Protein AF-A0AA37HIU0-F1 (afdb_monomer)

Radius of gyration: 26.58 Å; Cα contacts (8 Å, |Δi|>4): 565; chains: 1; bounding box: 65×46×71 Å

Mean predicted aligned error: 12.32 Å

Nearest PDB structures (foldseek):
  6pok-assembly1_A  TM=5.424E-01  e=4.683E-01  Homo sapiens
  8oq3-assembly1_D  TM=5.164E-01  e=1.006E+00  Homo sapiens
  5uea-assembly2_D  TM=4.177E-01  e=2.581E+00  Saccharomyces cerevisiae S288C
  8x2l-assembly1_B  TM=2.808E-01  e=1.923E+00  Homo sapiens
  8gz3-assembly1_B  TM=2.986E-01  e=4.133E+00  Homo sapiens

pLDDT: mean 89.09, std 13.35, range [25.64, 98.69]

Sequence (286 aa):
MEALSIGDMVVTASGEQRPIKWIGTRAYAGRFLRNNPDLLPIRLQAGCLADGIPARDLHVSPRHAMFLDGCLIPAAHLVNGTTITKVEHLDSLTYWHIELDSHDVLVAEGAPSESFVDDNSRGIFHNAHTFSELYRQEQRKDAVYCAPRVEDGFTLEAVRRRLNQRAGLPLPPAHAFGQLRGYLDHCSIDEQGRLTVRGWAQDLAHPDGPVCLDIVVDGVVAALTFAETYRPDLERAGIGDGCHAFSLILPEPFALGISHQVEVRRSADRAPLTTSRPIGASGLAA

Secondary structure (DSSP, 8-state):
-TT--TT-EEEBTTS-EEE--EEEEEEEEHHHHHH-GGGSPEEE-TTSSBTTBSSS-EEE-TTPEEEETTEEEEGGGG--SSSEEE----SEEEEEEEE-SS--EEEETTEEEEPB--SS-GGGSTTHHHHHHHSTTPPP-----SS-B-SSHHHHHHHHHHHHHHTTPPPPPS----PEEEEEEEEEE-TT-PEEEEEEEEETTSTTS-EEEEEEETTEEEEEEEE-B--HHHHHTT-TTS--EEEEE-SSPPPTT----EEEEETTT--B-S---------S--

Structure (mmCIF, N/CA/C/O backbone):
data_AF-A0AA37HIU0-F1
#
_entry.id   AF-A0AA37HIU0-F1
#
loop_
_atom_site.group_PDB
_atom_site.id
_atom_site.type_symbol
_atom_site.label_atom_id
_atom_site.label_alt_id
_atom_site.label_comp_id
_atom_site.label_asym_id
_atom_site.label_entity_id
_atom_site.label_seq_id
_atom_site.pdbx_PDB_ins_code
_atom_site.Cartn_x
_atom_site.Cartn_y
_atom_site.Cartn_z
_atom_site.occupancy
_atom_site.B_iso_or_equiv
_atom_site.auth_seq_id
_atom_site.auth_comp_id
_atom_site.auth_asym_id
_atom_site.auth_atom_id
_atom_site.pdbx_PDB_model_num
ATOM 1 N N . MET A 1 1 ? 9.442 -4.459 -22.769 1.00 59.50 1 MET A N 1
ATOM 2 C CA . MET A 1 1 ? 9.698 -3.009 -22.634 1.00 59.50 1 MET A CA 1
ATOM 3 C C . MET A 1 1 ? 10.781 -2.501 -23.574 1.00 59.50 1 MET A C 1
ATOM 5 O O . MET A 1 1 ? 10.576 -1.423 -24.097 1.00 59.50 1 MET A O 1
ATOM 9 N N . GLU A 1 2 ? 11.866 -3.239 -23.851 1.00 61.72 2 GLU A N 1
ATOM 10 C CA . GLU A 1 2 ? 12.976 -2.765 -24.716 1.00 61.72 2 GLU A CA 1
ATOM 11 C C . GLU A 1 2 ? 12.584 -2.308 -26.139 1.00 61.72 2 GLU A C 1
ATOM 13 O O . GLU A 1 2 ? 13.386 -1.666 -26.804 1.00 61.72 2 GLU A O 1
ATOM 18 N N . ALA A 1 3 ? 11.360 -2.599 -26.596 1.00 79.44 3 ALA A N 1
ATOM 19 C CA . ALA A 1 3 ? 10.842 -2.188 -27.902 1.00 79.44 3 ALA A CA 1
ATOM 20 C C . ALA A 1 3 ? 9.920 -0.948 -27.878 1.00 79.44 3 ALA A C 1
ATOM 22 O O . ALA A 1 3 ? 9.507 -0.513 -28.947 1.00 79.44 3 ALA A O 1
ATOM 23 N N . LEU A 1 4 ? 9.564 -0.408 -26.703 1.00 88.19 4 LEU A N 1
ATOM 24 C CA . LEU A 1 4 ? 8.648 0.737 -26.600 1.00 88.19 4 LEU A CA 1
ATOM 25 C C . LEU A 1 4 ? 9.382 2.067 -26.800 1.00 88.19 4 LEU A C 1
ATOM 27 O O . LEU A 1 4 ? 10.482 2.264 -26.282 1.00 88.19 4 LEU A O 1
ATOM 31 N N . SER A 1 5 ? 8.731 2.988 -27.502 1.00 93.38 5 SER A N 1
ATOM 32 C CA . SER A 1 5 ? 9.213 4.328 -27.833 1.00 93.38 5 SER A CA 1
ATOM 33 C C . SER A 1 5 ? 8.238 5.415 -27.374 1.00 93.38 5 SER A C 1
ATOM 35 O O . SER A 1 5 ? 7.055 5.172 -27.142 1.00 93.38 5 SER A O 1
ATOM 37 N N . ILE A 1 6 ? 8.734 6.650 -27.250 1.00 95.56 6 ILE A N 1
ATOM 38 C CA . ILE A 1 6 ? 7.878 7.825 -27.030 1.00 95.56 6 ILE A CA 1
ATOM 39 C C . ILE A 1 6 ? 6.854 7.913 -28.170 1.00 95.56 6 ILE A C 1
ATOM 41 O O . ILE A 1 6 ? 7.219 7.794 -29.338 1.00 95.56 6 ILE A O 1
ATOM 45 N N . GLY A 1 7 ? 5.587 8.136 -27.820 1.00 95.69 7 GLY A N 1
ATOM 46 C CA . GLY A 1 7 ? 4.459 8.171 -28.749 1.00 95.69 7 GLY A CA 1
ATOM 47 C C . GLY A 1 7 ? 3.749 6.830 -28.952 1.00 95.69 7 GLY A C 1
ATOM 48 O O . GLY A 1 7 ? 2.616 6.842 -29.429 1.00 95.69 7 GLY A O 1
ATOM 49 N N . ASP A 1 8 ? 4.344 5.699 -28.553 1.00 96.50 8 ASP A N 1
ATOM 50 C CA . ASP A 1 8 ? 3.655 4.406 -28.612 1.00 96.50 8 ASP A CA 1
ATOM 51 C C . ASP A 1 8 ? 2.431 4.405 -27.690 1.00 96.50 8 ASP A C 1
ATOM 53 O O . ASP A 1 8 ? 2.455 4.980 -26.601 1.00 96.50 8 ASP A O 1
ATOM 57 N N . MET A 1 9 ? 1.358 3.737 -28.114 1.00 95.12 9 MET A N 1
ATOM 58 C CA . MET A 1 9 ? 0.126 3.643 -27.332 1.00 95.12 9 MET A CA 1
ATOM 59 C C . MET A 1 9 ? 0.226 2.514 -26.306 1.00 95.12 9 MET A C 1
ATOM 61 O O . MET A 1 9 ? 0.466 1.359 -26.661 1.00 95.12 9 MET A O 1
ATOM 65 N N . VAL A 1 10 ? -0.009 2.836 -25.036 1.00 93.62 10 VAL A N 1
ATOM 66 C CA . VAL A 1 10 ? -0.112 1.867 -23.939 1.00 93.62 10 VAL A CA 1
ATOM 67 C C . VAL A 1 10 ? -1.525 1.842 -23.377 1.00 93.62 10 VAL A C 1
ATOM 69 O O . VAL A 1 10 ? -2.229 2.851 -23.386 1.00 93.62 10 VAL A O 1
ATOM 72 N N . VAL A 1 11 ? -1.942 0.671 -22.901 1.00 92.25 11 VAL A N 1
ATOM 73 C CA . VAL A 1 11 ? -3.263 0.465 -22.301 1.00 92.25 11 VAL A CA 1
ATOM 74 C C . VAL A 1 11 ? -3.177 0.713 -20.798 1.00 92.25 11 VAL A C 1
ATOM 76 O O . VAL A 1 11 ? -2.328 0.130 -20.114 1.00 92.25 11 VAL A O 1
ATOM 79 N N . THR A 1 12 ? -4.056 1.568 -20.288 1.00 93.38 12 THR A N 1
ATOM 80 C CA . THR A 1 12 ? -4.224 1.808 -18.853 1.00 93.38 12 THR A CA 1
ATOM 81 C C . THR A 1 12 ? -5.164 0.776 -18.232 1.00 93.38 12 THR A C 1
ATOM 83 O O . THR A 1 12 ? -5.914 0.085 -18.925 1.00 93.38 12 THR A O 1
ATOM 86 N N . ALA A 1 13 ? -5.179 0.674 -16.904 1.00 90.25 13 ALA A N 1
ATOM 87 C CA . ALA A 1 13 ? -6.090 -0.220 -16.193 1.00 90.25 13 ALA A CA 1
ATOM 88 C C . ALA A 1 13 ? -7.576 0.151 -16.373 1.00 90.25 13 ALA A C 1
ATOM 90 O O . ALA A 1 13 ? -8.433 -0.715 -16.207 1.00 90.25 13 ALA A O 1
ATOM 91 N N . SER A 1 14 ? -7.893 1.399 -16.744 1.00 90.06 14 SER A N 1
ATOM 92 C CA . SER A 1 14 ? -9.255 1.813 -17.120 1.00 90.06 14 SER A CA 1
ATOM 93 C C . SER A 1 14 ? -9.662 1.359 -18.530 1.00 90.06 14 SER A C 1
ATOM 95 O O . SER A 1 14 ? -10.829 1.484 -18.897 1.00 90.06 14 SER A O 1
ATOM 97 N N . GLY A 1 15 ? -8.728 0.805 -19.313 1.00 89.62 15 GLY A N 1
ATOM 98 C CA . GLY A 1 15 ? -8.940 0.382 -20.698 1.00 89.62 15 GLY A CA 1
ATOM 99 C C . GLY A 1 15 ? -8.691 1.482 -21.733 1.00 89.62 15 GLY A C 1
ATOM 100 O O . GLY A 1 15 ? -8.874 1.243 -22.928 1.00 89.62 15 GLY A O 1
ATOM 101 N N . GLU A 1 16 ? -8.259 2.670 -21.308 1.00 93.25 16 GLU A N 1
ATOM 102 C CA . GLU A 1 16 ? -7.888 3.749 -22.219 1.00 93.25 16 GLU A CA 1
ATOM 103 C C . GLU A 1 16 ? -6.538 3.471 -22.887 1.00 93.25 16 GLU A C 1
ATOM 105 O O . GLU A 1 16 ? -5.640 2.862 -22.304 1.00 93.25 16 GLU A O 1
ATOM 110 N N . GLN A 1 17 ? -6.380 3.941 -24.124 1.00 94.31 17 GLN A N 1
ATOM 111 C CA . GLN A 1 17 ? -5.095 3.929 -24.818 1.00 94.31 17 GLN A CA 1
ATOM 112 C C . GLN A 1 17 ? -4.486 5.322 -24.753 1.00 94.31 17 GLN A C 1
ATOM 114 O O . GLN A 1 17 ? -5.082 6.281 -25.244 1.00 94.31 17 GLN A O 1
ATOM 119 N N . ARG A 1 18 ? -3.286 5.431 -24.185 1.00 95.88 18 ARG A N 1
ATOM 120 C CA . ARG A 1 18 ? -2.588 6.708 -24.005 1.00 95.88 18 ARG A CA 1
ATOM 121 C C . ARG A 1 18 ? -1.178 6.640 -24.591 1.00 95.88 18 ARG A C 1
ATOM 123 O O . ARG A 1 18 ? -0.526 5.605 -24.445 1.00 95.88 18 ARG A O 1
ATOM 130 N N . PRO A 1 19 ? -0.699 7.700 -25.263 1.00 97.19 19 PRO A N 1
ATOM 131 C CA . PRO A 1 19 ? 0.650 7.716 -25.805 1.00 97.19 19 PRO A CA 1
ATOM 132 C C . PRO A 1 19 ? 1.679 7.852 -24.681 1.00 97.19 19 PRO A C 1
ATOM 134 O O . PRO A 1 19 ? 1.494 8.618 -23.733 1.00 97.19 19 PRO A O 1
ATOM 137 N N . ILE A 1 20 ? 2.803 7.156 -24.814 1.00 97.25 20 ILE A N 1
ATOM 138 C CA . ILE A 1 20 ? 3.951 7.339 -23.928 1.00 97.25 20 ILE A CA 1
ATOM 139 C C . ILE A 1 20 ? 4.507 8.752 -24.122 1.00 97.25 20 ILE A C 1
ATOM 141 O O . ILE A 1 20 ? 4.979 9.094 -25.207 1.00 97.25 20 ILE A O 1
ATOM 145 N N . LYS A 1 21 ? 4.511 9.562 -23.060 1.00 96.25 21 LYS A N 1
ATOM 146 C CA . LYS A 1 21 ? 5.103 10.907 -23.061 1.00 96.25 21 LYS A CA 1
ATOM 147 C C . LYS A 1 21 ? 6.622 10.840 -22.963 1.00 96.25 21 LYS A C 1
ATOM 149 O O . LYS A 1 21 ? 7.330 11.576 -23.651 1.00 96.25 21 LYS A O 1
ATOM 154 N N . TRP A 1 22 ? 7.145 9.984 -22.092 1.00 96.75 22 TRP A N 1
ATOM 155 C CA . TRP A 1 22 ? 8.584 9.855 -21.892 1.00 96.75 22 TRP A CA 1
ATOM 156 C C . TRP A 1 22 ? 8.955 8.487 -21.317 1.00 96.75 22 TRP A C 1
ATOM 158 O O . TRP A 1 22 ? 8.134 7.829 -20.682 1.00 96.75 22 TRP A O 1
ATOM 168 N N . ILE A 1 23 ? 10.197 8.050 -21.541 1.00 96.69 23 ILE A N 1
ATOM 169 C CA . ILE A 1 23 ? 10.735 6.811 -20.967 1.00 96.69 23 ILE A CA 1
ATOM 170 C C . ILE A 1 23 ? 12.028 7.134 -20.224 1.00 96.69 23 ILE A C 1
ATOM 172 O O . ILE A 1 23 ? 13.046 7.462 -20.835 1.00 96.69 23 ILE A O 1
ATOM 176 N N . GLY A 1 24 ? 11.997 7.009 -18.902 1.00 96.06 24 GLY A N 1
ATOM 177 C CA . GLY A 1 24 ? 13.169 7.134 -18.047 1.00 96.06 24 GLY A CA 1
ATOM 178 C C . GLY A 1 24 ? 13.943 5.831 -17.961 1.00 96.06 24 GLY A C 1
ATOM 179 O O . GLY A 1 24 ? 13.359 4.762 -17.809 1.00 96.06 24 GLY A O 1
ATOM 180 N N . THR A 1 25 ? 15.269 5.918 -18.024 1.00 95.88 25 THR A N 1
ATOM 181 C CA . THR A 1 25 ? 16.166 4.761 -17.956 1.00 95.88 25 THR A CA 1
ATOM 182 C C . THR A 1 25 ? 17.230 4.950 -16.888 1.00 95.88 25 THR A C 1
ATOM 184 O O . THR A 1 25 ? 17.796 6.032 -16.711 1.00 95.88 25 THR A O 1
ATOM 187 N N . ARG A 1 26 ? 17.511 3.878 -16.155 1.00 94.56 26 ARG A N 1
ATOM 188 C CA . ARG A 1 26 ? 18.652 3.799 -15.241 1.00 94.56 26 ARG A CA 1
ATOM 189 C C . ARG A 1 26 ? 19.228 2.397 -15.293 1.00 94.56 26 ARG A C 1
ATOM 191 O O . ARG A 1 26 ? 18.477 1.427 -15.361 1.00 94.56 26 ARG A O 1
ATOM 198 N N . ALA A 1 27 ? 20.547 2.302 -15.268 1.00 95.00 27 ALA A N 1
ATOM 199 C CA . ALA A 1 27 ? 21.261 1.046 -15.425 1.00 95.00 27 ALA A CA 1
ATOM 200 C C . ALA A 1 27 ? 22.372 0.917 -14.383 1.00 95.00 27 ALA A C 1
ATOM 202 O O . ALA A 1 27 ? 23.066 1.880 -14.071 1.00 95.00 27 ALA A O 1
ATOM 203 N N . TYR A 1 28 ? 22.565 -0.285 -13.859 1.00 95.12 28 TYR A N 1
ATOM 204 C CA . TYR A 1 28 ? 23.532 -0.563 -12.809 1.00 95.12 28 TYR A CA 1
ATOM 205 C C . TYR A 1 28 ? 24.369 -1.782 -13.179 1.00 95.12 28 TYR A C 1
ATOM 207 O O . TYR A 1 28 ? 23.850 -2.818 -13.592 1.00 95.12 28 TYR A O 1
ATOM 215 N N . ALA A 1 29 ? 25.683 -1.666 -12.999 1.00 95.50 29 ALA A N 1
ATOM 216 C CA . ALA A 1 29 ? 26.586 -2.805 -13.098 1.00 95.50 29 ALA A CA 1
ATOM 217 C C . ALA A 1 29 ? 26.485 -3.672 -11.834 1.00 95.50 29 ALA A C 1
ATOM 219 O O . ALA A 1 29 ? 26.378 -3.139 -10.728 1.00 95.50 29 ALA A O 1
ATOM 220 N N . GLY A 1 30 ? 26.642 -4.992 -11.961 1.00 93.06 30 GLY A N 1
ATOM 221 C CA . GLY A 1 30 ? 26.533 -5.930 -10.837 1.00 93.06 30 GLY A CA 1
ATOM 222 C C . GLY A 1 30 ? 27.461 -5.612 -9.661 1.00 93.06 30 GLY A C 1
ATOM 223 O O . GLY A 1 30 ? 27.074 -5.748 -8.505 1.00 93.06 30 GLY A O 1
ATOM 224 N N . ARG A 1 31 ? 28.665 -5.075 -9.920 1.00 93.94 31 ARG A N 1
ATOM 225 C CA . ARG A 1 31 ? 29.576 -4.613 -8.849 1.00 93.94 31 ARG A CA 1
ATOM 226 C C . ARG A 1 31 ? 28.979 -3.512 -7.972 1.00 93.94 31 ARG A C 1
ATOM 228 O O . ARG A 1 31 ? 29.275 -3.461 -6.787 1.00 93.94 31 ARG A O 1
ATOM 235 N N . PHE A 1 32 ? 28.174 -2.633 -8.562 1.00 93.69 32 PHE A N 1
ATOM 236 C CA . PHE A 1 32 ? 27.512 -1.554 -7.844 1.00 93.69 32 PHE A CA 1
ATOM 237 C C . PHE A 1 32 ? 26.332 -2.108 -7.047 1.00 93.69 32 PHE A C 1
ATOM 239 O O . PHE A 1 32 ? 26.187 -1.769 -5.879 1.00 93.69 32 PHE A O 1
ATOM 246 N N . LEU A 1 33 ? 25.560 -3.023 -7.642 1.00 94.06 33 LEU A N 1
ATOM 247 C CA . LEU A 1 33 ? 24.433 -3.691 -6.983 1.00 94.06 33 LEU A CA 1
ATOM 248 C C . LEU A 1 33 ? 24.862 -4.490 -5.746 1.00 94.06 33 LEU A C 1
ATOM 250 O O . LEU A 1 33 ? 24.176 -4.430 -4.733 1.00 94.06 33 LEU A O 1
ATOM 254 N N . ARG A 1 34 ? 26.030 -5.149 -5.776 1.00 91.31 34 ARG A N 1
ATOM 255 C CA . ARG A 1 34 ? 26.582 -5.854 -4.600 1.00 91.31 34 ARG A CA 1
ATOM 256 C C . ARG A 1 34 ? 26.772 -4.952 -3.377 1.00 91.31 34 ARG A C 1
ATOM 258 O O . ARG A 1 34 ? 26.602 -5.414 -2.258 1.00 91.31 34 ARG A O 1
ATOM 265 N N . ASN A 1 35 ? 27.096 -3.679 -3.596 1.00 94.62 35 ASN A N 1
ATOM 266 C CA . ASN A 1 35 ? 27.256 -2.689 -2.526 1.00 94.62 35 ASN A CA 1
ATOM 267 C C . ASN A 1 35 ? 25.965 -1.901 -2.246 1.00 94.62 35 ASN A C 1
ATOM 269 O O . ASN A 1 35 ? 25.924 -1.124 -1.300 1.00 94.62 35 ASN A O 1
ATOM 273 N N . ASN A 1 36 ? 24.934 -2.066 -3.079 1.00 93.56 36 ASN A N 1
ATOM 274 C CA . ASN A 1 36 ? 23.673 -1.331 -3.011 1.00 93.56 36 ASN A CA 1
ATOM 275 C C . ASN A 1 36 ? 22.494 -2.301 -3.205 1.00 93.56 36 ASN A C 1
ATOM 277 O O . ASN A 1 36 ? 21.753 -2.184 -4.190 1.00 93.56 36 ASN A O 1
ATOM 281 N N . PRO A 1 37 ? 22.311 -3.279 -2.298 1.00 92.94 37 PRO A N 1
ATOM 282 C CA . PRO A 1 37 ? 21.294 -4.313 -2.458 1.00 92.94 37 PRO A CA 1
ATOM 283 C C . PRO A 1 37 ? 19.875 -3.737 -2.490 1.00 92.94 37 PRO A C 1
ATOM 285 O O . PRO A 1 37 ? 18.982 -4.357 -3.048 1.00 92.94 37 PRO A O 1
ATOM 288 N N . ASP A 1 38 ? 19.633 -2.541 -1.955 1.00 94.31 38 ASP A N 1
ATOM 289 C CA . ASP A 1 38 ? 18.324 -1.866 -1.983 1.00 94.31 38 ASP A CA 1
ATOM 290 C C . ASP A 1 38 ? 17.876 -1.393 -3.366 1.00 94.31 38 ASP A C 1
ATOM 292 O O . ASP A 1 38 ? 16.733 -0.980 -3.533 1.00 94.31 38 ASP A O 1
ATOM 296 N N . LEU A 1 39 ? 18.737 -1.511 -4.377 1.00 95.12 39 LEU A N 1
ATOM 297 C CA . LEU A 1 39 ? 18.377 -1.297 -5.778 1.00 95.12 39 LEU A CA 1
ATOM 298 C C . LEU A 1 39 ? 17.931 -2.582 -6.484 1.00 95.12 39 LEU A C 1
ATOM 300 O O . LEU A 1 39 ? 17.392 -2.501 -7.593 1.00 95.12 39 LEU A O 1
ATOM 304 N N . LEU A 1 40 ? 18.174 -3.753 -5.880 1.00 97.56 40 LEU A N 1
ATOM 305 C CA . LEU A 1 40 ? 17.853 -5.041 -6.490 1.00 97.56 40 LEU A CA 1
ATOM 306 C C . LEU A 1 40 ? 16.337 -5.187 -6.683 1.00 97.56 40 LEU A C 1
ATOM 308 O O . LEU A 1 40 ? 15.578 -4.789 -5.796 1.00 97.56 40 LEU A O 1
ATOM 312 N N . PRO A 1 41 ? 15.885 -5.753 -7.816 1.00 98.12 41 PRO A N 1
ATOM 313 C CA . PRO A 1 41 ? 14.465 -5.855 -8.122 1.00 98.12 41 PRO A CA 1
ATOM 314 C C . PRO A 1 41 ? 13.681 -6.670 -7.105 1.00 98.12 41 PRO A C 1
ATOM 316 O O . PRO A 1 41 ? 14.193 -7.611 -6.495 1.00 98.12 41 PRO A O 1
ATOM 319 N N . ILE A 1 42 ? 12.392 -6.366 -7.020 1.00 98.62 42 ILE A N 1
ATOM 320 C CA . ILE A 1 42 ? 11.402 -7.276 -6.460 1.00 98.62 42 ILE A CA 1
ATOM 321 C C . ILE A 1 42 ? 10.855 -8.122 -7.605 1.00 98.62 42 ILE A C 1
ATOM 323 O O . ILE A 1 42 ? 10.349 -7.594 -8.597 1.00 98.62 42 ILE A O 1
ATOM 327 N N . ARG A 1 43 ? 10.983 -9.440 -7.467 1.00 98.50 43 ARG A N 1
ATOM 328 C CA . ARG A 1 43 ? 10.366 -10.442 -8.330 1.00 98.50 43 ARG A CA 1
ATOM 329 C C . ARG A 1 43 ? 8.987 -10.778 -7.781 1.00 98.50 43 ARG A C 1
ATOM 331 O O . ARG A 1 43 ? 8.866 -11.289 -6.668 1.00 98.50 43 ARG A O 1
ATOM 338 N N . LEU A 1 44 ? 7.968 -10.539 -8.589 1.00 98.69 44 LEU A N 1
ATOM 339 C CA . LEU A 1 44 ? 6.619 -11.043 -8.408 1.00 98.69 44 LEU A CA 1
ATOM 340 C C . LEU A 1 44 ? 6.491 -12.313 -9.251 1.00 98.69 44 LEU A C 1
ATOM 342 O O . LEU A 1 44 ? 6.493 -12.239 -10.479 1.00 98.69 44 LEU A O 1
ATOM 346 N N . GLN A 1 45 ? 6.430 -13.474 -8.600 1.00 98.50 45 GLN A N 1
ATOM 347 C CA . GLN A 1 45 ? 6.261 -14.755 -9.284 1.00 98.50 45 GLN A CA 1
ATOM 348 C C . GLN A 1 45 ? 4.933 -14.792 -10.054 1.00 98.50 45 GLN A C 1
ATOM 350 O O . GLN A 1 45 ? 3.933 -14.243 -9.590 1.00 98.50 45 GLN A O 1
ATOM 355 N N . ALA A 1 46 ? 4.898 -15.482 -11.194 1.00 98.38 46 ALA A N 1
ATOM 356 C CA . ALA A 1 46 ? 3.663 -15.708 -11.941 1.00 98.38 46 ALA A CA 1
ATOM 357 C C . ALA A 1 46 ? 2.512 -16.197 -11.031 1.00 98.38 46 ALA A C 1
ATOM 359 O O . ALA A 1 46 ? 2.683 -17.114 -10.223 1.00 98.38 46 ALA A O 1
ATOM 360 N N . GLY A 1 47 ? 1.337 -15.573 -11.149 1.00 96.94 47 GLY A N 1
ATOM 361 C CA . GLY A 1 47 ? 0.141 -15.914 -10.369 1.00 96.94 47 GLY A CA 1
ATOM 362 C C . GLY A 1 47 ? 0.134 -15.480 -8.894 1.00 96.94 47 GLY A C 1
ATOM 363 O O . GLY A 1 47 ? -0.794 -15.856 -8.167 1.00 96.94 47 GLY A O 1
ATOM 364 N N . CYS A 1 48 ? 1.134 -14.725 -8.414 1.00 97.81 48 CYS A N 1
ATOM 365 C CA . CYS A 1 48 ? 1.228 -14.354 -6.996 1.00 97.81 48 CYS A CA 1
ATOM 366 C C . CYS A 1 48 ? 0.214 -13.289 -6.546 1.00 97.81 48 CYS A C 1
ATOM 368 O O . CYS A 1 48 ? -0.118 -13.244 -5.363 1.00 97.81 48 CYS A O 1
ATOM 370 N N . LEU A 1 49 ? -0.305 -12.459 -7.457 1.00 96.62 49 LEU A N 1
ATOM 371 C CA . LEU A 1 49 ? -1.239 -11.372 -7.137 1.00 96.62 49 LEU A CA 1
ATOM 372 C C . LEU A 1 49 ? -2.705 -11.808 -7.250 1.00 96.62 49 LEU A C 1
ATOM 374 O O . LEU A 1 49 ? -3.524 -11.459 -6.397 1.00 96.62 49 LEU A O 1
ATOM 378 N N . ALA A 1 50 ? -3.026 -12.570 -8.297 1.00 94.06 50 ALA A N 1
ATOM 379 C CA . ALA A 1 50 ? -4.337 -13.162 -8.567 1.00 94.06 50 ALA A CA 1
ATOM 380 C C . ALA A 1 50 ? -4.180 -14.386 -9.487 1.00 94.06 50 ALA A C 1
ATOM 382 O O . ALA A 1 50 ? -3.062 -14.741 -9.871 1.00 94.06 50 ALA A O 1
ATOM 383 N N . ASP A 1 51 ? -5.276 -15.070 -9.822 1.00 93.81 51 ASP A N 1
ATOM 384 C CA . ASP A 1 51 ? -5.228 -16.258 -10.684 1.00 93.81 51 ASP A CA 1
ATOM 385 C C . ASP A 1 51 ? -4.654 -15.898 -12.057 1.00 93.81 51 ASP A C 1
ATOM 387 O O . ASP A 1 51 ? -5.220 -15.098 -12.794 1.00 93.81 51 ASP A O 1
ATOM 391 N N . GLY A 1 52 ? -3.478 -16.454 -12.362 1.00 94.44 52 GLY A N 1
ATOM 392 C CA . GLY A 1 52 ? -2.732 -16.143 -13.580 1.00 94.44 52 GLY A CA 1
ATOM 393 C C . GLY A 1 52 ? -2.095 -14.748 -13.627 1.00 94.44 52 GLY A C 1
ATOM 394 O O . GLY A 1 52 ? -1.605 -14.381 -14.688 1.00 94.44 52 GLY A O 1
ATOM 395 N N . ILE A 1 53 ? -2.078 -13.978 -12.527 1.00 96.81 53 ILE A N 1
ATOM 396 C CA . ILE A 1 53 ? -1.514 -12.616 -12.476 1.00 96.81 53 ILE A CA 1
ATOM 397 C C . ILE A 1 53 ? -0.357 -12.519 -11.461 1.00 96.81 53 ILE A C 1
ATOM 399 O O . ILE A 1 53 ? -0.565 -12.821 -10.283 1.00 96.81 53 ILE A O 1
ATOM 403 N N . PRO A 1 54 ? 0.835 -12.040 -11.860 1.00 97.94 54 PRO A N 1
ATOM 404 C CA . PRO A 1 54 ? 1.215 -11.726 -13.239 1.00 97.94 54 PRO A CA 1
ATOM 405 C C . PRO A 1 54 ? 1.263 -12.992 -14.117 1.00 97.94 54 PRO A C 1
ATOM 407 O O . PRO A 1 54 ? 1.416 -14.100 -13.604 1.00 97.94 54 PRO A O 1
ATOM 410 N N . ALA A 1 55 ? 1.125 -12.831 -15.434 1.00 97.44 55 ALA A N 1
ATOM 411 C CA . ALA A 1 55 ? 1.109 -13.931 -16.406 1.00 97.44 55 ALA A CA 1
ATOM 412 C C . ALA A 1 55 ? 2.460 -14.664 -16.506 1.00 97.44 55 ALA A C 1
ATOM 414 O O . ALA A 1 55 ? 2.521 -15.840 -16.864 1.00 97.44 55 ALA A O 1
ATOM 415 N N . ARG A 1 56 ? 3.546 -13.969 -16.165 1.00 97.19 56 ARG A N 1
ATOM 416 C CA . ARG A 1 56 ? 4.904 -14.493 -15.994 1.00 97.19 56 ARG A CA 1
ATOM 417 C C . ARG A 1 56 ? 5.593 -13.745 -14.859 1.00 97.19 56 ARG A C 1
ATOM 419 O O . ARG A 1 56 ? 5.087 -12.720 -14.412 1.00 97.19 56 ARG A O 1
ATOM 426 N N . ASP A 1 57 ? 6.751 -14.232 -14.426 1.00 97.75 57 ASP A N 1
ATOM 427 C CA . ASP A 1 57 ? 7.557 -13.544 -13.416 1.00 97.75 57 ASP A CA 1
ATOM 428 C C . ASP A 1 57 ? 7.837 -12.093 -13.836 1.00 97.75 57 ASP A C 1
ATOM 430 O O . ASP A 1 57 ? 8.450 -11.828 -14.875 1.00 97.75 57 ASP A O 1
ATOM 434 N N . LEU A 1 58 ? 7.387 -11.155 -13.008 1.00 97.56 58 LEU A N 1
ATOM 435 C CA . LEU A 1 58 ? 7.512 -9.722 -13.229 1.00 97.56 58 LEU A CA 1
ATOM 436 C C . LEU A 1 58 ? 8.569 -9.157 -12.278 1.00 97.56 58 LEU A C 1
ATOM 438 O O . LEU A 1 58 ? 8.523 -9.397 -11.075 1.00 97.56 58 LEU A O 1
ATOM 442 N N . HIS A 1 59 ? 9.521 -8.398 -12.814 1.00 97.56 59 HIS A N 1
ATOM 443 C CA . HIS A 1 59 ? 10.584 -7.764 -12.037 1.00 97.56 59 HIS A CA 1
ATOM 444 C C . HIS A 1 59 ? 10.406 -6.253 -12.064 1.00 97.56 59 HIS A C 1
ATOM 446 O O . HIS A 1 59 ? 10.392 -5.649 -13.135 1.00 97.56 59 HIS A O 1
ATOM 452 N N . VAL A 1 60 ? 10.298 -5.646 -10.888 1.00 97.81 60 VAL A N 1
ATOM 453 C CA . VAL A 1 60 ? 10.091 -4.201 -10.739 1.00 97.81 60 VAL A CA 1
ATOM 454 C C . VAL A 1 60 ? 11.067 -3.622 -9.727 1.00 97.81 60 VAL A C 1
ATOM 456 O O . VAL A 1 60 ? 11.611 -4.342 -8.886 1.00 97.81 60 VAL A O 1
ATOM 459 N N . SER A 1 61 ? 11.314 -2.314 -9.805 1.00 96.94 61 SER A N 1
ATOM 460 C CA . SER A 1 61 ? 12.147 -1.659 -8.795 1.00 96.94 61 SER A CA 1
ATOM 461 C C . SER A 1 61 ? 11.453 -1.668 -7.425 1.00 96.94 61 SER A C 1
ATOM 463 O O . SER A 1 61 ? 10.224 -1.626 -7.375 1.00 96.94 61 SER A O 1
ATOM 465 N N . PRO A 1 62 ? 12.191 -1.681 -6.302 1.00 97.50 62 PRO A N 1
ATOM 466 C CA . PRO A 1 62 ? 11.590 -1.753 -4.964 1.00 97.50 62 PRO A CA 1
ATOM 467 C C . PRO A 1 62 ? 10.554 -0.666 -4.659 1.00 97.50 62 PRO A C 1
ATOM 469 O O . PRO A 1 62 ? 9.567 -0.924 -3.973 1.00 97.50 62 PRO A O 1
ATOM 472 N N . ARG A 1 63 ? 10.760 0.541 -5.197 1.00 96.06 63 ARG A N 1
ATOM 473 C CA . ARG A 1 63 ? 9.845 1.677 -5.030 1.00 96.06 63 ARG A CA 1
ATOM 474 C C . ARG A 1 63 ? 8.720 1.739 -6.064 1.00 96.06 63 ARG A C 1
ATOM 476 O O . ARG A 1 63 ? 7.837 2.578 -5.901 1.00 96.06 63 ARG A O 1
ATOM 483 N N . HIS A 1 64 ? 8.753 0.896 -7.094 1.00 96.88 64 HIS A N 1
ATOM 484 C CA . HIS A 1 64 ? 7.696 0.846 -8.095 1.00 96.88 64 HIS A CA 1
ATOM 485 C C . HIS A 1 64 ? 6.413 0.320 -7.460 1.00 96.88 64 HIS A C 1
ATOM 487 O O . HIS A 1 64 ? 6.424 -0.754 -6.851 1.00 96.88 64 HIS A O 1
ATOM 493 N N . ALA A 1 65 ? 5.331 1.080 -7.568 1.00 97.94 65 ALA A N 1
ATOM 494 C CA . ALA A 1 65 ? 4.065 0.701 -6.970 1.00 97.94 65 ALA A CA 1
ATOM 495 C C . ALA A 1 65 ? 3.232 -0.209 -7.873 1.00 97.94 65 ALA A C 1
ATOM 497 O O . ALA A 1 65 ? 3.005 0.069 -9.050 1.00 97.94 65 ALA A O 1
ATOM 498 N N . MET A 1 66 ? 2.726 -1.281 -7.272 1.00 98.25 66 MET A N 1
ATOM 499 C CA . MET A 1 66 ? 1.669 -2.104 -7.844 1.00 98.25 66 MET A CA 1
ATOM 500 C C . MET A 1 66 ? 0.321 -1.517 -7.428 1.00 98.25 66 MET A C 1
ATOM 502 O O . MET A 1 66 ? 0.171 -1.062 -6.292 1.00 98.25 66 MET A O 1
ATOM 506 N N . PHE A 1 67 ? -0.663 -1.538 -8.324 1.00 97.75 67 PHE A N 1
ATOM 507 C CA . PHE A 1 67 ? -2.010 -1.074 -8.009 1.00 97.75 67 PHE A CA 1
ATOM 508 C C . PHE A 1 67 ? -2.857 -2.243 -7.497 1.00 97.75 67 PHE A C 1
ATOM 510 O O . PHE A 1 67 ? -3.212 -3.152 -8.249 1.00 97.75 67 PHE A O 1
ATOM 517 N N . LEU A 1 68 ? -3.144 -2.239 -6.196 1.00 95.44 68 LEU A N 1
ATOM 518 C CA . LEU A 1 68 ? -3.846 -3.305 -5.485 1.00 95.44 68 LEU A CA 1
ATOM 519 C C . LEU A 1 68 ? -4.915 -2.690 -4.586 1.00 95.44 68 LEU A C 1
ATOM 521 O O . LEU A 1 68 ? -4.636 -1.758 -3.837 1.00 95.44 68 LEU A O 1
ATOM 525 N N . ASP A 1 69 ? -6.134 -3.223 -4.658 1.00 91.75 69 ASP A N 1
ATOM 526 C CA . ASP A 1 69 ? -7.261 -2.837 -3.800 1.00 91.75 69 ASP A CA 1
ATOM 527 C C . ASP A 1 69 ? -7.501 -1.308 -3.772 1.00 91.75 69 ASP A C 1
ATOM 529 O O . ASP A 1 69 ? -7.774 -0.708 -2.736 1.00 91.75 69 ASP A O 1
ATOM 533 N N . GLY A 1 70 ? -7.370 -0.663 -4.940 1.00 92.25 70 GLY A N 1
ATOM 534 C CA . GLY A 1 70 ? -7.578 0.779 -5.110 1.00 92.25 70 GLY A CA 1
ATOM 535 C C . GLY A 1 70 ? -6.400 1.665 -4.690 1.00 92.25 70 GLY A C 1
ATOM 536 O O . GLY A 1 70 ? -6.529 2.885 -4.734 1.00 92.25 70 GLY A O 1
ATOM 537 N N . CYS A 1 71 ? -5.267 1.081 -4.294 1.00 96.62 71 CYS A N 1
ATOM 538 C CA . CYS A 1 71 ? -4.108 1.795 -3.758 1.00 96.62 71 CYS A CA 1
ATOM 539 C C . CYS A 1 71 ? -2.827 1.487 -4.543 1.00 96.62 71 CYS A C 1
ATOM 541 O O . CYS A 1 71 ? -2.659 0.398 -5.089 1.00 96.62 71 CYS A O 1
ATOM 543 N N . LEU A 1 72 ? -1.891 2.436 -4.552 1.00 98.31 72 LEU A N 1
ATOM 544 C CA . LEU A 1 72 ? -0.533 2.263 -5.069 1.00 98.31 72 LEU A CA 1
ATOM 545 C C . LEU A 1 72 ? 0.377 1.805 -3.928 1.00 98.31 72 LEU A C 1
ATOM 547 O O . LEU A 1 72 ? 0.643 2.572 -3.003 1.00 98.31 72 LEU A O 1
ATOM 551 N N . ILE A 1 73 ? 0.860 0.565 -3.994 1.00 98.31 73 ILE A N 1
ATOM 552 C CA . ILE A 1 73 ? 1.698 -0.034 -2.949 1.00 98.31 73 ILE A CA 1
ATOM 553 C C . ILE A 1 73 ? 3.085 -0.350 -3.518 1.00 98.31 73 ILE A C 1
ATOM 555 O O . ILE A 1 73 ? 3.176 -1.173 -4.436 1.00 98.31 73 ILE A O 1
ATOM 559 N N . PRO A 1 74 ? 4.176 0.248 -2.998 1.00 98.44 74 PRO A N 1
ATOM 560 C CA . PRO A 1 74 ? 5.525 -0.059 -3.461 1.00 98.44 74 PRO A CA 1
ATOM 561 C C . PRO A 1 74 ? 5.844 -1.550 -3.302 1.00 98.44 74 PRO A C 1
ATOM 563 O O . PRO A 1 74 ? 5.598 -2.143 -2.249 1.00 98.44 74 PRO A O 1
ATOM 566 N N . ALA A 1 75 ? 6.433 -2.156 -4.334 1.00 98.44 75 ALA A N 1
ATOM 567 C CA . ALA A 1 75 ? 6.675 -3.596 -4.394 1.00 98.44 75 ALA A CA 1
ATOM 568 C C . ALA A 1 75 ? 7.505 -4.130 -3.213 1.00 98.44 75 ALA A C 1
ATOM 570 O O . ALA A 1 75 ? 7.292 -5.262 -2.777 1.00 98.44 75 ALA A O 1
ATOM 571 N N . ALA A 1 76 ? 8.408 -3.320 -2.648 1.00 98.06 76 ALA A N 1
ATOM 572 C CA . ALA A 1 76 ? 9.183 -3.681 -1.461 1.00 98.06 76 ALA A CA 1
ATOM 573 C C . ALA A 1 76 ? 8.306 -4.031 -0.246 1.00 98.06 76 ALA A C 1
ATOM 575 O O . ALA A 1 76 ? 8.656 -4.927 0.522 1.00 98.06 76 ALA A O 1
ATOM 576 N N . HIS A 1 77 ? 7.151 -3.379 -0.084 1.00 97.56 77 HIS A N 1
ATOM 577 C CA . HIS A 1 77 ? 6.237 -3.672 1.022 1.00 97.56 77 HIS A CA 1
ATOM 578 C C . HIS A 1 77 ? 5.459 -4.978 0.817 1.00 97.56 77 HIS A C 1
ATOM 580 O O . HIS A 1 77 ? 4.942 -5.534 1.783 1.00 97.56 77 HIS A O 1
ATOM 586 N N . LEU A 1 78 ? 5.410 -5.511 -0.406 1.00 98.06 78 LEU A N 1
ATOM 587 C CA . LEU A 1 78 ? 4.690 -6.745 -0.739 1.00 98.06 78 LEU A CA 1
ATOM 588 C C . LEU A 1 78 ? 5.540 -8.014 -0.562 1.00 98.06 78 LEU A C 1
ATOM 590 O O . LEU A 1 78 ? 5.026 -9.119 -0.727 1.00 98.06 78 LEU A O 1
ATOM 594 N N . VAL A 1 79 ? 6.833 -7.875 -0.251 1.00 97.81 79 VAL A N 1
ATOM 595 C CA . VAL A 1 79 ? 7.758 -9.008 -0.106 1.00 97.81 79 VAL A CA 1
ATOM 596 C C . VAL A 1 79 ? 7.291 -9.944 1.008 1.00 97.81 79 VAL A C 1
ATOM 598 O O . VAL A 1 79 ? 7.140 -9.534 2.156 1.00 97.81 79 VAL A O 1
ATOM 601 N N . ASN A 1 80 ? 7.112 -11.218 0.658 1.00 96.06 80 ASN A N 1
ATOM 602 C CA . ASN A 1 80 ? 6.667 -12.279 1.567 1.00 96.06 80 ASN A CA 1
ATOM 603 C C . ASN A 1 80 ? 7.663 -13.447 1.676 1.00 96.06 80 ASN A C 1
ATOM 605 O O . ASN A 1 80 ? 7.391 -14.437 2.350 1.00 96.06 80 ASN A O 1
ATOM 609 N N . GLY A 1 81 ? 8.806 -13.355 0.990 1.00 95.88 81 GLY A N 1
ATOM 610 C CA . GLY A 1 81 ? 9.886 -14.340 1.067 1.00 95.88 81 GLY A CA 1
ATOM 611 C C . GLY A 1 81 ? 9.641 -15.640 0.295 1.00 95.88 81 GLY A C 1
ATOM 612 O O . GLY A 1 81 ? 10.501 -16.512 0.322 1.00 95.88 81 GLY A O 1
ATOM 613 N N . THR A 1 82 ? 8.514 -15.779 -0.412 1.00 96.56 82 THR A N 1
ATOM 614 C CA . THR A 1 82 ? 8.204 -16.982 -1.205 1.00 96.56 82 THR A CA 1
ATOM 615 C C . THR A 1 82 ? 7.819 -16.639 -2.640 1.00 96.56 82 THR A C 1
ATOM 617 O O . THR A 1 82 ? 8.603 -16.844 -3.563 1.00 96.56 82 THR A O 1
ATOM 620 N N . THR A 1 83 ? 6.627 -16.087 -2.841 1.00 98.25 83 THR A N 1
ATOM 621 C CA . THR A 1 83 ? 6.074 -15.757 -4.164 1.00 98.25 83 THR A CA 1
ATOM 622 C C . THR A 1 83 ? 6.355 -14.315 -4.580 1.00 98.25 83 THR A C 1
ATOM 624 O O . THR A 1 83 ? 6.290 -13.988 -5.764 1.00 98.25 83 THR A O 1
ATOM 627 N N . ILE A 1 84 ? 6.696 -13.449 -3.624 1.00 98.56 84 ILE A N 1
ATOM 628 C CA . ILE A 1 84 ? 7.172 -12.088 -3.863 1.00 98.56 84 ILE A CA 1
ATOM 629 C C . ILE A 1 84 ? 8.493 -11.933 -3.115 1.00 98.56 84 ILE A C 1
ATOM 631 O O . ILE A 1 84 ? 8.532 -11.936 -1.881 1.00 98.56 84 ILE A O 1
ATOM 635 N N . THR A 1 85 ? 9.588 -11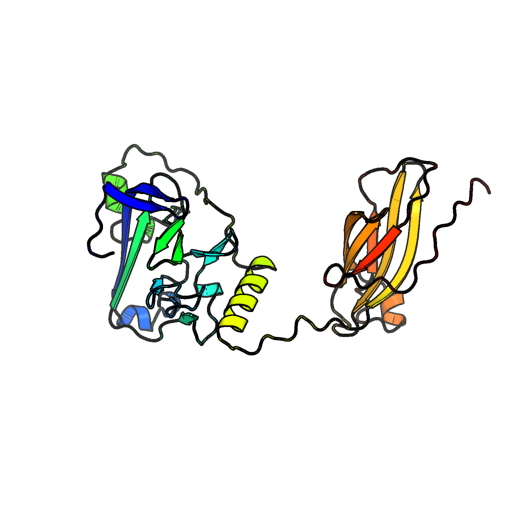.839 -3.865 1.00 98.44 85 THR A N 1
ATOM 636 C CA . THR A 1 85 ? 10.952 -11.960 -3.334 1.00 98.44 85 THR A CA 1
ATOM 637 C C . THR A 1 85 ? 11.855 -10.867 -3.873 1.00 98.44 85 THR A C 1
ATOM 639 O O . THR A 1 85 ? 11.76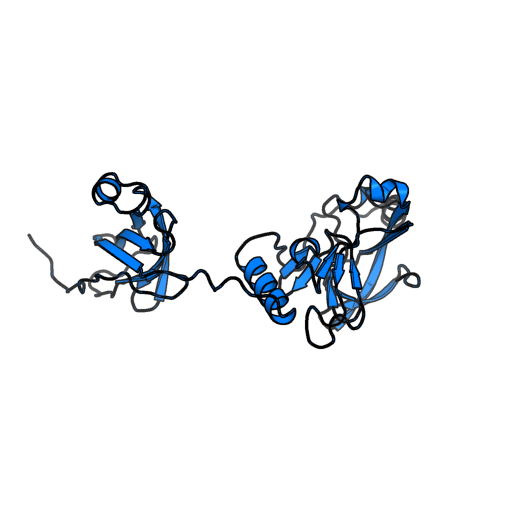8 -10.507 -5.043 1.00 98.44 85 THR A O 1
ATOM 642 N N . LYS A 1 86 ? 12.787 -10.384 -3.055 1.00 98.19 86 LYS A N 1
ATOM 643 C CA . LYS A 1 86 ? 13.892 -9.556 -3.546 1.00 98.19 86 LYS A CA 1
ATOM 644 C C . LYS A 1 86 ? 14.886 -10.447 -4.294 1.00 98.19 86 LYS A C 1
ATOM 646 O O . LYS A 1 86 ? 15.217 -11.526 -3.814 1.00 98.19 86 LYS A O 1
ATOM 651 N N . VAL A 1 87 ? 15.331 -10.021 -5.472 1.00 97.19 87 VAL A N 1
ATOM 652 C CA . VAL A 1 87 ? 16.391 -10.716 -6.214 1.00 97.19 87 VAL A CA 1
ATOM 653 C C . VAL A 1 87 ? 17.701 -10.581 -5.441 1.00 97.19 87 VAL A C 1
ATOM 655 O O . VAL A 1 87 ? 18.025 -9.492 -4.977 1.00 97.19 87 VAL A O 1
ATOM 658 N N . GLU A 1 88 ? 18.456 -11.671 -5.305 1.00 93.31 88 GLU A N 1
ATOM 659 C CA . GLU A 1 88 ? 19.677 -11.693 -4.486 1.00 93.31 88 GLU A CA 1
ATOM 660 C C . GLU A 1 88 ? 20.925 -11.231 -5.247 1.00 93.31 88 GLU A C 1
ATOM 662 O O . GLU A 1 88 ? 21.760 -10.515 -4.697 1.00 93.31 88 GLU A O 1
ATOM 667 N N . HIS A 1 89 ? 21.061 -11.612 -6.522 1.00 91.50 89 HIS A N 1
ATOM 668 C CA . HIS A 1 89 ? 22.239 -11.296 -7.332 1.00 91.50 89 HIS A CA 1
ATOM 669 C C . HIS A 1 89 ? 21.878 -11.057 -8.798 1.00 91.50 89 HIS A C 1
ATOM 671 O O . HIS A 1 89 ? 21.065 -11.780 -9.371 1.00 91.50 89 HIS A O 1
ATOM 677 N N . LEU A 1 90 ? 22.523 -10.058 -9.405 1.00 93.62 90 LEU A N 1
ATOM 678 C CA . LEU A 1 90 ? 22.454 -9.747 -10.833 1.00 93.62 90 LEU A CA 1
ATOM 679 C C . LEU A 1 90 ? 23.809 -9.228 -11.325 1.00 93.62 90 LEU A C 1
ATOM 681 O O . LEU A 1 90 ? 24.482 -8.454 -10.638 1.00 93.62 90 LEU A O 1
ATOM 685 N N . ASP A 1 91 ? 24.178 -9.590 -12.552 1.00 93.81 91 ASP A N 1
ATOM 686 C CA . ASP A 1 91 ? 25.404 -9.097 -13.193 1.00 93.81 91 ASP A CA 1
ATOM 687 C C . ASP A 1 91 ? 25.222 -7.712 -13.831 1.00 93.81 91 ASP A C 1
ATOM 689 O O . ASP A 1 91 ? 26.172 -6.926 -13.935 1.00 93.81 91 ASP A O 1
ATOM 693 N N . SER A 1 92 ? 23.988 -7.374 -14.196 1.00 95.12 92 SER A N 1
ATOM 694 C CA . SER A 1 92 ? 23.563 -6.045 -14.621 1.00 95.12 92 SER A CA 1
ATOM 695 C C . SER A 1 92 ? 22.063 -5.872 -14.388 1.00 95.12 92 SER A C 1
ATOM 697 O O . SER A 1 92 ? 21.318 -6.841 -14.244 1.00 95.12 92 SER A O 1
ATOM 699 N N . LEU A 1 93 ? 21.620 -4.621 -14.322 1.00 95.88 93 LEU A N 1
ATOM 700 C CA . LEU A 1 93 ? 20.221 -4.261 -14.130 1.00 95.88 93 LEU A CA 1
ATOM 701 C C . LEU A 1 93 ? 19.905 -3.012 -14.935 1.00 95.88 93 LEU A C 1
ATOM 703 O O . LEU A 1 93 ? 20.666 -2.052 -14.871 1.00 95.88 93 LEU A O 1
ATOM 707 N N . THR A 1 94 ? 18.764 -3.000 -15.616 1.00 95.69 94 THR A N 1
ATOM 708 C CA . THR A 1 94 ? 18.206 -1.794 -16.229 1.00 95.69 94 THR A CA 1
ATOM 709 C C . THR A 1 94 ? 16.743 -1.667 -15.830 1.00 95.69 94 THR A C 1
ATOM 711 O O . THR A 1 94 ? 15.993 -2.635 -15.922 1.00 95.69 94 THR A O 1
ATOM 714 N N . TYR A 1 95 ? 16.346 -0.481 -15.373 1.00 95.88 95 TYR A N 1
ATOM 715 C CA . TYR A 1 95 ? 14.947 -0.130 -15.155 1.00 95.88 95 TYR A CA 1
ATOM 716 C C . TYR A 1 95 ? 14.490 0.870 -16.208 1.00 95.88 95 TYR A C 1
ATOM 718 O O . TYR A 1 95 ? 15.192 1.846 -16.492 1.00 95.88 95 TYR A O 1
ATOM 726 N N . TRP A 1 96 ? 13.275 0.648 -16.703 1.00 95.00 96 TRP A N 1
ATOM 727 C CA . TRP A 1 96 ? 12.544 1.555 -17.577 1.00 95.00 96 TRP A CA 1
ATOM 728 C C . TRP A 1 96 ? 11.301 2.056 -16.850 1.00 95.00 96 TRP A C 1
ATOM 730 O O . TRP A 1 96 ? 10.610 1.285 -16.191 1.00 95.00 96 TRP A O 1
ATOM 740 N N . HIS A 1 97 ? 11.034 3.350 -16.962 1.00 95.44 97 HIS A N 1
ATOM 741 C CA . HIS A 1 97 ? 9.905 4.019 -16.330 1.00 95.44 97 HIS A CA 1
ATOM 742 C C . HIS A 1 97 ? 9.119 4.769 -17.401 1.00 95.44 97 HIS A C 1
ATOM 744 O O . HIS A 1 97 ? 9.665 5.663 -18.040 1.00 95.44 97 HIS A O 1
ATOM 750 N N . ILE A 1 98 ? 7.860 4.390 -17.608 1.00 96.25 98 ILE A N 1
ATOM 751 C CA . ILE A 1 98 ? 6.980 4.997 -18.613 1.00 96.25 98 ILE A CA 1
ATOM 752 C C . ILE A 1 98 ? 6.243 6.173 -17.975 1.00 96.25 98 ILE A C 1
ATOM 754 O O . ILE A 1 98 ? 5.487 5.969 -17.035 1.00 96.25 98 ILE A O 1
ATOM 758 N N . GLU A 1 99 ? 6.443 7.382 -18.487 1.00 96.50 99 GLU A N 1
ATOM 759 C CA . GLU A 1 99 ? 5.699 8.589 -18.117 1.00 96.50 99 GLU A CA 1
ATOM 760 C C . GLU A 1 99 ? 4.585 8.835 -19.143 1.00 96.50 99 GLU A C 1
ATOM 762 O O . GLU A 1 99 ? 4.823 8.770 -20.354 1.00 96.50 99 GLU A O 1
ATOM 767 N N . LEU A 1 100 ? 3.380 9.137 -18.660 1.00 96.38 100 LEU A N 1
ATOM 768 C CA . LEU A 1 100 ? 2.241 9.597 -19.461 1.00 96.38 100 LEU A CA 1
ATOM 769 C C . LEU A 1 100 ? 2.030 11.108 -19.260 1.00 96.38 100 LEU A C 1
ATOM 771 O O . LEU A 1 100 ? 2.745 11.756 -18.499 1.00 96.38 100 LEU A O 1
ATOM 775 N N . ASP A 1 101 ? 1.046 11.698 -19.935 1.00 94.19 101 ASP A N 1
ATOM 776 C CA . ASP A 1 101 ? 0.671 13.106 -19.749 1.00 94.19 101 ASP A CA 1
ATOM 777 C C . ASP A 1 101 ? 0.032 13.403 -18.378 1.00 94.19 101 ASP A C 1
ATOM 779 O O . ASP A 1 101 ? 0.145 14.524 -17.877 1.00 94.19 101 ASP A O 1
ATOM 783 N N . SER A 1 102 ? -0.545 12.390 -17.729 1.00 94.56 102 SER A N 1
ATOM 784 C CA . SER A 1 102 ? -0.886 12.381 -16.302 1.00 94.56 102 SER A CA 1
ATOM 785 C C . SER A 1 102 ? -0.618 10.999 -15.708 1.00 94.56 102 SER A C 1
ATOM 787 O O . SER A 1 102 ? -0.704 10.000 -16.421 1.00 94.56 102 SER A O 1
ATOM 789 N N . HIS A 1 103 ? -0.288 10.938 -14.416 1.00 96.62 103 HIS A N 1
ATOM 790 C CA . HIS A 1 103 ? -0.028 9.667 -13.742 1.00 96.62 103 HIS A CA 1
ATOM 791 C C . HIS A 1 103 ? -1.243 8.741 -13.835 1.00 96.62 103 HIS A C 1
ATOM 793 O O . HIS A 1 103 ? -2.374 9.184 -13.638 1.00 96.62 103 HIS A O 1
ATOM 799 N N . ASP A 1 104 ? -1.004 7.464 -14.110 1.00 97.19 104 ASP A N 1
ATOM 800 C CA 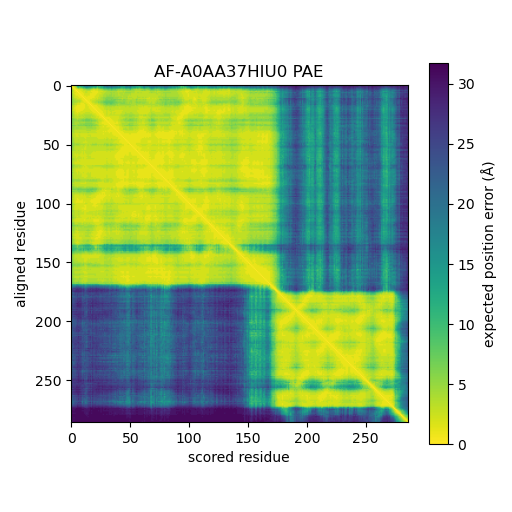. ASP A 1 104 ? -2.051 6.461 -14.278 1.00 97.19 104 ASP A CA 1
ATOM 801 C C . ASP A 1 104 ? -1.533 5.060 -13.941 1.00 97.19 104 ASP A C 1
ATOM 803 O O . ASP A 1 104 ? -0.358 4.865 -13.630 1.00 97.19 104 ASP A O 1
ATOM 807 N N . VAL A 1 105 ? -2.415 4.072 -14.010 1.00 97.31 105 VAL A N 1
ATOM 808 C CA . VAL A 1 105 ? -2.085 2.662 -13.849 1.00 97.31 105 VAL A CA 1
ATOM 809 C C . VAL A 1 105 ? -1.971 2.018 -15.227 1.00 97.31 105 VAL A C 1
ATOM 811 O O . VAL A 1 105 ? -2.912 2.040 -16.014 1.00 97.31 105 VAL A O 1
ATOM 814 N N . LEU A 1 106 ? -0.823 1.415 -15.507 1.00 95.81 106 LEU A N 1
ATOM 815 C CA . LEU A 1 106 ? -0.552 0.590 -16.681 1.00 95.81 106 LEU A CA 1
ATOM 816 C C . LEU A 1 106 ? -0.762 -0.892 -16.353 1.00 95.81 106 LEU A C 1
ATOM 818 O O . LEU A 1 106 ? -0.794 -1.283 -15.189 1.00 95.81 106 LEU A O 1
ATOM 822 N N . VAL A 1 107 ? -0.865 -1.736 -17.379 1.00 93.00 107 VAL A N 1
ATOM 823 C CA . VAL A 1 107 ? -0.947 -3.194 -17.207 1.00 93.00 107 VAL A CA 1
ATOM 824 C C . VAL A 1 107 ? 0.337 -3.849 -17.713 1.00 93.00 107 VAL A C 1
ATOM 826 O O . VAL A 1 107 ? 0.590 -3.896 -18.916 1.00 93.00 107 VAL A O 1
ATOM 829 N N . ALA A 1 108 ? 1.142 -4.391 -16.799 1.00 90.81 108 ALA A N 1
ATOM 830 C CA . ALA A 1 108 ? 2.377 -5.108 -17.104 1.00 90.81 108 ALA A CA 1
ATOM 831 C C . ALA A 1 108 ? 2.208 -6.601 -16.800 1.00 90.81 108 ALA A C 1
ATOM 833 O O . ALA A 1 108 ? 1.991 -6.984 -15.655 1.00 90.81 108 ALA A O 1
ATOM 834 N N . GLU A 1 109 ? 2.294 -7.465 -17.817 1.00 92.94 109 GLU A N 1
ATOM 835 C CA . GLU A 1 109 ? 2.075 -8.917 -17.658 1.00 92.94 109 GLU A CA 1
ATOM 836 C C . GLU A 1 109 ? 0.724 -9.251 -16.995 1.00 92.94 109 GLU A C 1
ATOM 838 O O . GLU A 1 109 ? 0.610 -10.187 -16.207 1.00 92.94 109 GLU A O 1
ATOM 843 N N . GLY A 1 110 ? -0.303 -8.441 -17.266 1.00 92.81 110 GLY A N 1
ATOM 844 C CA . GLY A 1 110 ? -1.619 -8.547 -16.629 1.00 92.81 110 GLY A CA 1
ATOM 845 C C . GLY A 1 110 ? -1.701 -7.959 -15.213 1.00 92.81 110 GLY A C 1
ATOM 846 O O . GLY A 1 110 ? -2.799 -7.862 -14.674 1.00 92.81 110 GLY A O 1
ATOM 847 N N . ALA A 1 111 ? -0.584 -7.540 -14.611 1.00 95.88 111 ALA A N 1
ATOM 848 C CA . ALA A 1 111 ? -0.556 -6.898 -13.302 1.00 95.88 111 ALA A CA 1
ATOM 849 C C . ALA A 1 111 ? -0.691 -5.366 -13.427 1.00 95.88 111 ALA A C 1
ATOM 851 O O . ALA A 1 111 ? 0.112 -4.744 -14.126 1.00 95.88 111 ALA A O 1
ATOM 852 N N . PRO A 1 112 ? -1.666 -4.742 -12.743 1.00 96.50 112 PRO A N 1
ATOM 853 C CA . PRO A 1 112 ? -1.778 -3.288 -12.673 1.00 96.50 112 PRO A CA 1
ATOM 854 C C . PRO A 1 112 ? -0.593 -2.663 -11.917 1.00 96.50 112 PRO A C 1
ATOM 856 O O . PRO A 1 112 ? -0.308 -3.036 -10.776 1.00 96.50 112 PRO A O 1
ATOM 859 N N . SER A 1 113 ? 0.097 -1.705 -12.531 1.00 96.38 113 SER A N 1
ATOM 860 C CA . SER A 1 113 ? 1.296 -1.055 -11.989 1.00 96.38 113 SER A CA 1
ATOM 861 C C . SER A 1 113 ? 1.329 0.435 -12.316 1.00 96.38 113 SER A C 1
ATOM 863 O O . SER A 1 113 ? 0.773 0.862 -13.323 1.00 96.38 113 SER A O 1
ATOM 865 N N . GLU A 1 114 ? 1.987 1.244 -11.491 1.00 96.94 114 GLU A N 1
ATOM 866 C CA . GLU A 1 114 ? 2.055 2.693 -11.706 1.00 96.94 114 GLU A CA 1
ATOM 867 C C . GLU A 1 114 ? 2.783 3.064 -13.015 1.00 96.94 114 GLU A C 1
ATOM 869 O O . GLU A 1 114 ? 3.758 2.422 -13.416 1.00 96.94 114 GLU A O 1
ATOM 874 N N . SER A 1 115 ? 2.346 4.135 -13.677 1.00 97.3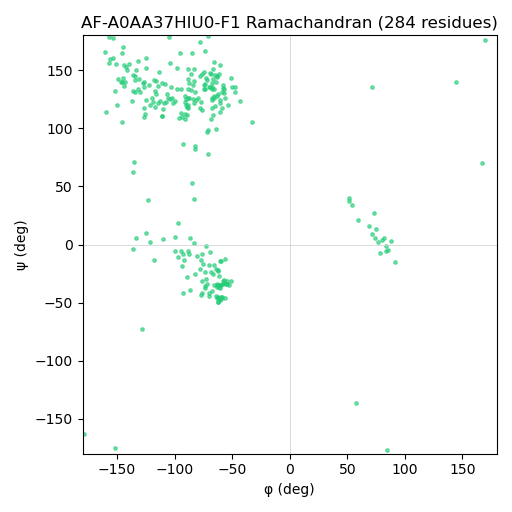1 115 SER A N 1
ATOM 875 C CA . SER A 1 115 ? 3.217 4.907 -14.561 1.00 97.31 115 SER A CA 1
ATOM 876 C C . SER A 1 115 ? 4.194 5.734 -13.716 1.00 97.31 115 SER A C 1
ATOM 878 O O . SER A 1 115 ? 4.020 5.927 -12.519 1.00 97.31 115 SER A O 1
ATOM 880 N N . PHE A 1 116 ? 5.235 6.284 -14.324 1.00 96.44 116 PHE A N 1
ATOM 881 C CA . PHE A 1 116 ? 6.103 7.239 -13.649 1.00 96.44 116 PHE A CA 1
ATOM 882 C C . PHE A 1 116 ? 5.363 8.548 -13.352 1.00 96.44 116 PHE A C 1
ATOM 884 O O . PHE A 1 116 ? 4.632 9.062 -14.201 1.00 96.44 116 PHE A O 1
ATOM 891 N N . VAL A 1 117 ? 5.601 9.097 -12.163 1.00 93.94 117 VAL A N 1
ATOM 892 C CA . VAL A 1 117 ? 5.276 10.474 -11.787 1.00 93.94 117 VAL A CA 1
ATOM 893 C C . VAL A 1 117 ? 6.533 11.139 -11.253 1.00 93.94 117 VAL A C 1
ATOM 895 O O . VAL A 1 117 ? 7.268 10.557 -10.458 1.00 93.94 117 VAL A O 1
ATOM 898 N N . ASP A 1 118 ? 6.782 12.369 -11.693 1.00 92.56 118 ASP A N 1
ATOM 899 C CA . ASP A 1 118 ? 7.924 13.144 -11.223 1.00 92.56 118 ASP A CA 1
ATOM 900 C C . ASP A 1 118 ? 7.623 13.823 -9.881 1.00 92.56 118 ASP A C 1
ATOM 902 O O . ASP A 1 118 ? 7.262 14.996 -9.805 1.00 92.56 118 ASP A O 1
ATOM 906 N N . ASP A 1 119 ? 7.823 13.080 -8.799 1.00 89.44 119 ASP A N 1
ATOM 907 C CA . ASP A 1 119 ? 7.785 13.546 -7.410 1.00 89.44 119 ASP A CA 1
ATOM 908 C C . ASP A 1 119 ? 9.117 14.174 -6.956 1.00 89.44 119 ASP A C 1
ATOM 910 O O . ASP A 1 119 ? 9.545 13.996 -5.819 1.00 89.44 119 ASP A O 1
ATOM 914 N N . ASN A 1 120 ? 9.774 14.936 -7.842 1.00 89.88 120 ASN A N 1
ATOM 915 C CA . ASN A 1 120 ? 11.167 15.398 -7.712 1.00 89.88 120 ASN A CA 1
ATOM 916 C C . ASN A 1 120 ? 12.220 14.310 -7.969 1.00 89.88 120 ASN A C 1
ATOM 918 O O . ASN A 1 120 ? 13.395 14.496 -7.642 1.00 89.88 120 ASN A O 1
ATOM 922 N N . SER A 1 121 ? 11.823 13.176 -8.536 1.00 91.62 121 SER A N 1
ATOM 923 C CA . SER A 1 121 ? 12.706 12.034 -8.742 1.00 91.62 121 SER A CA 1
ATOM 924 C C . SER A 1 121 ? 13.302 11.959 -10.143 1.00 91.62 121 SER A C 1
ATOM 926 O O . SER A 1 121 ? 14.257 11.208 -10.321 1.00 91.62 121 SER A O 1
ATOM 928 N N . ARG A 1 122 ? 12.855 12.748 -11.138 1.00 93.88 122 ARG A N 1
ATOM 929 C CA . ARG A 1 122 ? 13.339 12.612 -12.533 1.00 93.88 122 ARG A CA 1
ATOM 930 C C . ARG A 1 122 ? 14.869 12.682 -12.668 1.00 93.88 122 ARG A C 1
ATOM 932 O O . ARG A 1 122 ? 15.440 12.001 -13.515 1.00 93.88 122 ARG A O 1
ATOM 939 N N . GLY A 1 123 ? 15.552 13.435 -11.805 1.00 93.44 123 GLY A N 1
ATOM 940 C CA . GLY A 1 123 ? 17.016 13.566 -11.817 1.00 93.44 123 GLY A CA 1
ATOM 941 C C . GLY A 1 123 ? 17.798 12.260 -11.608 1.00 93.44 123 GLY A C 1
ATOM 942 O O . GLY A 1 123 ? 18.990 12.221 -11.895 1.00 93.44 123 GLY A O 1
ATOM 943 N N . ILE A 1 124 ? 17.156 11.183 -11.146 1.00 92.25 124 ILE A N 1
ATOM 944 C CA . ILE A 1 124 ? 17.813 9.883 -10.933 1.00 92.25 124 ILE A CA 1
ATOM 945 C C . ILE A 1 124 ? 17.968 9.053 -12.216 1.00 92.25 124 ILE A C 1
ATOM 947 O O . ILE A 1 124 ? 18.629 8.014 -12.190 1.00 92.25 124 ILE A O 1
ATOM 951 N N . PHE A 1 125 ? 17.345 9.461 -13.326 1.00 96.00 125 PHE A N 1
ATOM 952 C CA . PHE A 1 125 ? 17.459 8.769 -14.610 1.00 96.00 125 PHE A CA 1
ATOM 953 C C . PHE A 1 125 ? 18.668 9.262 -15.403 1.00 96.00 125 PHE A C 1
ATOM 955 O O . PHE A 1 125 ? 18.915 10.461 -15.515 1.00 96.00 125 PHE A O 1
ATOM 962 N N . HIS A 1 126 ? 19.383 8.338 -16.042 1.00 95.94 126 HIS A N 1
ATOM 963 C CA . HIS A 1 126 ? 20.555 8.662 -16.860 1.00 95.94 126 HIS A CA 1
ATOM 964 C C . HIS A 1 126 ? 20.207 9.576 -18.041 1.00 95.94 126 HIS A C 1
ATOM 966 O O . HIS A 1 126 ? 20.985 10.450 -18.419 1.00 95.94 126 HIS A O 1
ATOM 972 N N . ASN A 1 127 ? 19.015 9.398 -18.610 1.00 96.12 127 ASN A N 1
ATOM 973 C CA . ASN A 1 127 ? 18.516 10.185 -19.730 1.00 96.12 127 ASN A CA 1
ATOM 974 C C . ASN A 1 127 ? 17.591 11.336 -19.301 1.00 96.12 127 ASN A C 1
ATOM 976 O O . ASN A 1 127 ? 16.863 11.849 -20.144 1.00 96.12 127 ASN A O 1
ATOM 980 N N . ALA A 1 128 ? 17.606 11.773 -18.035 1.00 95.31 128 ALA A N 1
ATOM 981 C CA . ALA A 1 128 ? 16.726 12.845 -17.546 1.00 95.31 128 ALA A CA 1
ATOM 982 C C . ALA A 1 128 ? 16.795 14.134 -18.391 1.00 95.31 128 ALA A C 1
ATOM 984 O O . ALA A 1 128 ? 15.776 14.784 -18.611 1.00 95.31 128 ALA A O 1
ATOM 985 N N . HIS A 1 129 ? 17.977 14.469 -18.922 1.00 94.88 129 HIS A N 1
ATOM 986 C CA . HIS A 1 129 ? 18.184 15.625 -19.803 1.00 94.88 129 HIS A CA 1
ATOM 987 C C . HIS A 1 129 ? 17.311 15.593 -21.070 1.00 94.88 129 HIS A C 1
ATOM 989 O O . HIS A 1 129 ? 16.873 16.645 -21.526 1.00 94.88 129 HIS A O 1
ATOM 995 N N . THR A 1 130 ? 16.994 14.403 -21.597 1.00 95.38 130 THR A N 1
ATOM 996 C CA . THR A 1 130 ? 16.156 14.251 -22.799 1.00 95.38 130 THR A CA 1
ATOM 997 C C . THR A 1 130 ? 14.740 14.777 -22.579 1.00 95.38 130 THR A C 1
ATOM 999 O O . THR A 1 130 ? 14.155 15.362 -23.485 1.00 95.38 130 THR A O 1
ATOM 1002 N N . PHE A 1 131 ? 14.199 14.646 -21.361 1.00 93.56 131 PHE A N 1
ATOM 1003 C CA . PHE A 1 131 ? 12.909 15.239 -21.017 1.00 93.56 131 PHE A CA 1
ATOM 1004 C C . PHE A 1 131 ? 12.980 16.762 -21.129 1.00 93.56 131 PHE A C 1
ATOM 1006 O O . PHE A 1 131 ? 12.152 17.377 -21.794 1.00 93.56 131 PHE A O 1
ATOM 1013 N N . SER A 1 132 ? 14.004 17.370 -20.523 1.00 91.06 132 SER A N 1
ATOM 1014 C CA . SER A 1 132 ? 14.203 18.819 -20.568 1.00 91.06 132 SER A CA 1
ATOM 1015 C C . SER A 1 132 ? 14.387 19.328 -21.994 1.00 91.06 132 SER A C 1
ATOM 1017 O O . SER A 1 132 ? 13.932 20.420 -22.303 1.00 91.06 132 SER A O 1
ATOM 1019 N N . GLU A 1 133 ? 15.027 18.561 -22.877 1.00 93.69 133 GLU A N 1
ATOM 1020 C CA . GLU A 1 133 ? 15.197 18.922 -24.288 1.00 93.69 133 GLU A CA 1
ATOM 1021 C C . GLU A 1 133 ? 13.889 18.874 -25.083 1.00 93.69 133 GLU A C 1
ATOM 1023 O O . GLU A 1 133 ? 13.647 19.781 -25.884 1.00 93.69 133 GLU A O 1
ATOM 1028 N N . LEU A 1 134 ? 13.060 17.853 -24.847 1.00 93.75 134 LEU A N 1
ATOM 1029 C CA . LEU A 1 134 ? 11.764 17.663 -25.506 1.00 93.75 134 LEU A CA 1
ATOM 1030 C C . LEU A 1 134 ? 10.703 18.648 -24.994 1.00 93.75 134 LEU A C 1
ATOM 1032 O O . LEU A 1 134 ? 9.893 19.145 -25.773 1.00 93.75 134 LEU A O 1
ATOM 1036 N N . TYR A 1 135 ? 10.741 18.970 -23.700 1.00 91.81 135 TYR A N 1
ATOM 1037 C CA . TYR A 1 135 ? 9.697 19.713 -22.990 1.00 91.81 135 TYR A CA 1
ATOM 1038 C C . TYR A 1 135 ? 10.231 20.992 -22.321 1.00 91.81 135 TYR A C 1
ATOM 1040 O O . TYR A 1 135 ? 9.798 21.357 -21.232 1.00 91.81 135 TYR A O 1
ATOM 1048 N N . ARG A 1 136 ? 11.158 21.717 -22.972 1.00 86.44 136 ARG A N 1
ATOM 1049 C CA . ARG A 1 136 ? 11.835 22.924 -22.421 1.00 86.44 136 ARG A CA 1
ATOM 1050 C C . ARG A 1 136 ? 10.904 23.993 -21.851 1.00 86.44 136 ARG A C 1
ATOM 1052 O O . ARG A 1 136 ? 11.312 24.755 -20.982 1.00 86.44 136 ARG A O 1
ATOM 1059 N N . GLN A 1 137 ? 9.705 24.111 -22.415 1.00 85.06 137 GLN A N 1
ATOM 1060 C CA . GLN A 1 137 ? 8.723 25.131 -22.043 1.00 85.06 137 GLN A CA 1
ATOM 1061 C C . GLN A 1 137 ? 7.716 24.632 -21.000 1.00 85.06 137 GLN A C 1
ATOM 1063 O O . GLN A 1 137 ? 6.891 25.416 -20.535 1.00 85.06 137 GLN A O 1
ATOM 1068 N N . GLU A 1 138 ? 7.747 23.347 -20.639 1.00 83.88 138 GLU A N 1
ATOM 1069 C CA . GLU A 1 138 ? 6.813 22.801 -19.666 1.00 83.88 138 GLU A CA 1
ATOM 1070 C C . GLU A 1 138 ? 7.234 23.204 -18.254 1.00 83.88 138 GLU A C 1
ATOM 1072 O O . GLU A 1 138 ? 8.345 22.934 -17.793 1.00 83.88 138 GLU A O 1
ATOM 1077 N N . GLN A 1 139 ? 6.323 23.877 -17.557 1.00 80.25 139 GLN A N 1
ATOM 1078 C CA . GLN A 1 139 ? 6.527 24.225 -16.164 1.00 80.25 139 GLN A CA 1
ATOM 1079 C C . GLN A 1 139 ? 6.362 22.972 -15.312 1.00 80.25 139 GLN A C 1
ATOM 1081 O O . GLN A 1 139 ? 5.443 22.174 -15.516 1.00 80.25 139 GLN A O 1
ATOM 1086 N N . ARG A 1 140 ? 7.252 22.809 -14.336 1.00 77.69 140 ARG A N 1
ATOM 1087 C CA . ARG A 1 140 ? 7.146 21.715 -13.383 1.00 77.69 140 ARG A CA 1
ATOM 1088 C C . ARG A 1 140 ? 5.813 21.805 -12.638 1.00 77.69 140 ARG A C 1
ATOM 1090 O O . ARG A 1 140 ? 5.468 22.863 -12.117 1.00 77.69 140 ARG A O 1
ATOM 1097 N N . LYS A 1 141 ? 5.107 20.680 -12.582 1.00 82.31 141 LYS A N 1
ATOM 1098 C CA . LYS A 1 141 ? 3.864 20.511 -11.828 1.00 82.31 141 LYS A CA 1
ATOM 1099 C C . LYS A 1 141 ? 4.144 19.718 -10.558 1.00 82.31 141 LYS A C 1
ATOM 1101 O O . LYS A 1 141 ? 5.108 18.950 -10.510 1.00 82.31 141 LYS A O 1
ATOM 1106 N N . ASP A 1 142 ? 3.291 19.898 -9.560 1.00 89.06 142 ASP A N 1
ATOM 1107 C CA . ASP A 1 142 ? 3.282 19.020 -8.398 1.00 89.06 142 ASP A CA 1
ATOM 1108 C C . ASP A 1 142 ? 2.870 17.605 -8.815 1.00 89.06 142 ASP A C 1
ATOM 1110 O O . ASP A 1 142 ? 2.066 17.414 -9.734 1.00 89.06 142 ASP A O 1
ATOM 1114 N N . ALA A 1 143 ? 3.444 16.607 -8.148 1.00 89.94 143 ALA A N 1
ATOM 1115 C CA . ALA A 1 143 ? 3.105 15.215 -8.389 1.00 89.94 143 ALA A CA 1
ATOM 1116 C C . ALA A 1 143 ? 1.666 14.944 -7.940 1.00 89.94 143 ALA A C 1
ATOM 1118 O O . ALA A 1 143 ? 1.341 15.040 -6.757 1.00 89.94 143 ALA A O 1
ATOM 1119 N N . VAL A 1 144 ? 0.817 14.568 -8.893 1.00 94.62 144 VAL A N 1
ATOM 1120 C CA . VAL A 1 144 ? -0.554 14.128 -8.635 1.00 94.62 144 VAL A CA 1
ATOM 1121 C C . VAL A 1 144 ? -0.628 12.644 -8.944 1.00 94.62 144 VAL A C 1
ATOM 1123 O O . VAL A 1 144 ? -0.524 12.240 -10.100 1.00 94.62 144 VAL A O 1
ATOM 1126 N N . TYR A 1 145 ? -0.788 11.836 -7.901 1.00 95.50 145 TYR A N 1
ATOM 1127 C CA . TYR A 1 145 ? -1.010 10.402 -8.032 1.00 95.50 145 TYR A CA 1
ATOM 1128 C C . TYR A 1 145 ? -2.468 10.129 -8.424 1.00 95.50 145 TYR A C 1
ATOM 1130 O O . TYR A 1 145 ? -3.380 10.816 -7.968 1.00 95.50 145 TYR A O 1
ATOM 1138 N N . CYS A 1 146 ? -2.696 9.101 -9.243 1.00 95.75 146 CYS A N 1
ATOM 1139 C CA . CYS A 1 146 ? -4.045 8.699 -9.672 1.00 95.75 146 CYS A CA 1
ATOM 1140 C C . CYS A 1 146 ? -4.825 7.933 -8.595 1.00 95.75 146 CYS A C 1
ATOM 1142 O O . CYS A 1 146 ? -6.029 7.736 -8.727 1.00 95.75 146 CYS A O 1
ATOM 1144 N N . ALA A 1 147 ? -4.140 7.490 -7.540 1.00 95.75 147 ALA A N 1
ATOM 1145 C CA . ALA A 1 147 ? -4.708 6.764 -6.418 1.00 95.75 147 ALA A CA 1
ATOM 1146 C C . ALA A 1 147 ? -3.864 6.991 -5.149 1.00 95.75 147 ALA A C 1
ATOM 1148 O O . ALA A 1 147 ? -2.698 7.387 -5.260 1.00 95.75 147 ALA A O 1
ATOM 1149 N N . PRO A 1 148 ? -4.416 6.741 -3.945 1.00 95.62 148 PRO A N 1
ATOM 1150 C CA . PRO A 1 148 ? -3.665 6.847 -2.699 1.00 95.62 148 PRO A CA 1
ATOM 1151 C C . PRO A 1 148 ? -2.430 5.945 -2.710 1.00 95.62 148 PRO A C 1
ATOM 1153 O O . PRO A 1 148 ? -2.520 4.754 -3.019 1.00 95.62 148 PRO A O 1
ATOM 1156 N N . ARG A 1 149 ? -1.276 6.509 -2.350 1.00 95.50 149 ARG A N 1
ATOM 1157 C CA . ARG A 1 149 ? -0.049 5.744 -2.129 1.00 95.50 149 ARG A CA 1
ATOM 1158 C C . ARG A 1 149 ? -0.013 5.259 -0.683 1.00 95.50 149 ARG A C 1
ATOM 1160 O O . ARG A 1 149 ? -0.155 6.066 0.229 1.00 95.50 149 ARG A O 1
ATOM 1167 N N . VAL A 1 150 ? 0.157 3.955 -0.487 1.00 92.50 150 VAL A N 1
ATOM 1168 C CA . VAL A 1 150 ? 0.096 3.303 0.828 1.00 92.50 150 VAL A CA 1
ATOM 1169 C C . VAL A 1 150 ? 1.421 2.599 1.105 1.00 92.50 150 VAL A C 1
ATOM 1171 O O . VAL A 1 150 ? 1.821 1.700 0.364 1.00 92.50 150 VAL A O 1
ATOM 1174 N N . GLU A 1 151 ? 2.088 3.005 2.184 1.00 92.19 151 GLU A N 1
ATOM 1175 C CA . GLU A 1 151 ? 3.388 2.461 2.616 1.00 92.19 151 GLU A CA 1
ATOM 1176 C C . GLU A 1 151 ? 3.313 1.798 4.008 1.00 92.19 151 GLU A C 1
ATOM 1178 O O . GLU A 1 151 ? 4.198 1.023 4.374 1.00 92.19 151 GLU A O 1
ATOM 1183 N N . ASP A 1 152 ? 2.221 2.028 4.747 1.00 83.19 152 ASP A N 1
ATOM 1184 C CA . ASP A 1 152 ? 1.913 1.433 6.048 1.00 83.19 152 ASP A CA 1
ATOM 1185 C C . ASP A 1 152 ? 0.387 1.336 6.296 1.00 83.19 152 ASP A C 1
ATOM 1187 O O . ASP A 1 152 ? -0.437 1.595 5.413 1.00 83.19 152 ASP A O 1
ATOM 1191 N N . GLY A 1 153 ? 0.003 0.896 7.498 1.00 76.31 153 GLY A N 1
ATOM 1192 C CA . GLY A 1 153 ? -1.384 0.897 7.961 1.00 76.31 153 GLY A CA 1
ATOM 1193 C C . GLY A 1 153 ? -2.227 -0.313 7.542 1.00 76.31 153 GLY A C 1
ATOM 1194 O O . GLY A 1 153 ? -1.766 -1.273 6.921 1.00 76.31 153 GLY A O 1
ATOM 1195 N N . PHE A 1 154 ? -3.509 -0.277 7.918 1.00 78.06 154 PHE A N 1
ATOM 1196 C CA . PHE A 1 154 ? -4.420 -1.425 7.807 1.00 78.06 154 PHE A CA 1
ATOM 1197 C C . PHE A 1 154 ? -4.659 -1.894 6.368 1.00 78.06 154 PHE A C 1
ATOM 1199 O O . PHE A 1 154 ? -4.791 -3.095 6.136 1.00 78.06 154 PHE A O 1
ATOM 1206 N N . THR A 1 155 ? -4.687 -0.972 5.401 1.00 82.00 155 THR A N 1
ATOM 1207 C CA . THR A 1 155 ? -4.847 -1.312 3.981 1.00 82.00 155 THR A CA 1
ATOM 1208 C C . THR A 1 155 ? -3.683 -2.166 3.487 1.00 82.00 155 THR A C 1
ATOM 1210 O O . THR A 1 155 ? -3.902 -3.202 2.858 1.00 82.00 155 THR A O 1
ATOM 1213 N N . LEU A 1 156 ? -2.446 -1.782 3.821 1.00 86.81 156 LEU A N 1
ATOM 1214 C CA . LEU A 1 156 ? -1.264 -2.557 3.457 1.00 86.81 156 LEU A CA 1
ATOM 1215 C C . LEU A 1 156 ? -1.278 -3.940 4.110 1.00 86.81 156 LEU A C 1
ATOM 1217 O O . LEU A 1 156 ? -1.030 -4.946 3.444 1.00 86.81 156 LEU A O 1
ATOM 1221 N N . GLU A 1 157 ? -1.595 -4.003 5.401 1.00 86.44 157 GLU A N 1
ATOM 1222 C CA . GLU A 1 157 ? -1.612 -5.264 6.140 1.00 86.44 157 GLU A CA 1
ATOM 1223 C C . GLU A 1 157 ? -2.706 -6.220 5.637 1.00 86.44 157 GLU A C 1
ATOM 1225 O O . GLU A 1 157 ? -2.477 -7.429 5.542 1.00 86.44 157 GLU A O 1
ATOM 1230 N N . ALA A 1 158 ? -3.860 -5.702 5.203 1.00 83.56 158 ALA A N 1
ATOM 1231 C CA . ALA A 1 158 ? -4.893 -6.499 4.542 1.00 83.56 158 ALA A CA 1
ATOM 1232 C C . ALA A 1 158 ? -4.395 -7.108 3.216 1.00 83.56 158 ALA A C 1
ATOM 1234 O O . ALA A 1 158 ? -4.570 -8.310 2.982 1.00 83.56 158 ALA A O 1
ATOM 1235 N N . VAL A 1 159 ? -3.717 -6.312 2.379 1.00 92.31 159 VAL A N 1
ATOM 1236 C CA . VAL A 1 159 ? -3.121 -6.779 1.115 1.00 92.31 159 VAL A CA 1
ATOM 1237 C C . VAL A 1 159 ? -2.049 -7.837 1.381 1.00 92.31 159 VAL A C 1
ATOM 1239 O O . VAL A 1 159 ? -2.095 -8.922 0.800 1.00 92.31 159 VAL A O 1
ATOM 1242 N N . ARG A 1 160 ? -1.117 -7.575 2.305 1.00 94.00 160 ARG A N 1
ATOM 1243 C CA . ARG A 1 160 ? -0.072 -8.531 2.708 1.00 94.00 160 ARG A CA 1
ATOM 1244 C C . ARG A 1 160 ? -0.660 -9.844 3.189 1.00 94.00 160 ARG A C 1
ATOM 1246 O O . ARG A 1 160 ? -0.225 -10.908 2.757 1.00 94.00 160 ARG A O 1
ATOM 1253 N N . ARG A 1 161 ? -1.683 -9.785 4.042 1.00 90.25 161 ARG A N 1
ATOM 1254 C CA . ARG A 1 161 ? -2.380 -10.970 4.538 1.00 90.25 161 ARG A CA 1
ATOM 1255 C C . ARG A 1 161 ? -2.990 -11.779 3.395 1.00 90.25 161 ARG A C 1
ATOM 1257 O O . ARG A 1 161 ? -2.792 -12.989 3.349 1.00 90.25 161 ARG A O 1
ATOM 1264 N N . ARG A 1 162 ? -3.677 -11.131 2.450 1.00 93.56 162 ARG A N 1
ATOM 1265 C CA . ARG A 1 162 ? -4.250 -11.796 1.268 1.00 93.56 162 ARG A CA 1
ATOM 1266 C C . ARG A 1 162 ? -3.174 -12.483 0.421 1.00 93.56 162 ARG A C 1
ATOM 1268 O O . ARG A 1 162 ? -3.346 -13.638 0.034 1.00 93.56 162 ARG A O 1
ATOM 1275 N N . LEU A 1 163 ? -2.056 -11.804 0.166 1.00 95.94 163 LEU A N 1
ATOM 1276 C CA . LEU A 1 163 ? -0.941 -12.350 -0.616 1.00 95.94 163 LEU A CA 1
ATOM 1277 C C . LEU A 1 163 ? -0.233 -13.502 0.111 1.00 95.94 163 LEU A C 1
ATOM 1279 O O . LEU A 1 163 ? 0.083 -14.514 -0.509 1.00 95.94 163 LEU A O 1
ATOM 1283 N N . ASN A 1 164 ? -0.048 -13.401 1.428 1.00 94.81 164 ASN A N 1
ATOM 1284 C CA . ASN A 1 164 ? 0.517 -14.476 2.246 1.00 94.81 164 ASN A CA 1
ATOM 1285 C C . ASN A 1 164 ? -0.383 -15.714 2.245 1.00 94.81 164 ASN A C 1
ATOM 1287 O O . ASN A 1 164 ? 0.099 -16.824 2.033 1.00 94.81 164 ASN A O 1
ATOM 1291 N N . GLN A 1 165 ? -1.696 -15.525 2.400 1.00 93.38 165 GLN A N 1
ATOM 1292 C CA . GLN A 1 165 ? -2.670 -16.614 2.337 1.00 93.38 165 GLN A CA 1
ATOM 1293 C C . GLN A 1 165 ? -2.603 -17.327 0.987 1.00 93.38 165 GLN A C 1
ATOM 1295 O O . GLN A 1 165 ? -2.572 -18.555 0.925 1.00 93.38 165 GLN A O 1
ATOM 1300 N N . ARG A 1 166 ? -2.545 -16.547 -0.096 1.00 93.88 166 ARG A N 1
ATOM 1301 C CA . ARG A 1 166 ? -2.423 -17.059 -1.460 1.00 93.88 166 ARG A CA 1
ATOM 1302 C C . ARG A 1 166 ? -1.115 -17.818 -1.684 1.00 93.88 166 ARG A C 1
ATOM 1304 O O . ARG A 1 166 ? -1.112 -18.827 -2.377 1.00 93.88 166 ARG A O 1
ATOM 1311 N N . ALA A 1 167 ? -0.025 -17.366 -1.071 1.00 96.00 167 ALA A N 1
ATOM 1312 C CA . ALA A 1 167 ? 1.268 -18.042 -1.102 1.00 96.00 167 ALA A CA 1
ATOM 1313 C C . ALA A 1 167 ? 1.313 -19.329 -0.252 1.00 96.00 167 ALA A C 1
ATOM 1315 O O . ALA A 1 167 ? 2.351 -19.984 -0.203 1.00 96.00 167 ALA A O 1
ATOM 1316 N N . GLY A 1 168 ? 0.222 -19.686 0.439 1.00 94.31 168 GLY A N 1
ATOM 1317 C CA . GLY A 1 168 ? 0.192 -20.814 1.370 1.00 94.31 168 GLY A CA 1
ATOM 1318 C C . GLY A 1 168 ? 1.025 -20.576 2.630 1.00 94.31 168 GLY A C 1
ATOM 1319 O O . GLY A 1 168 ? 1.346 -21.527 3.341 1.00 94.31 168 GLY A O 1
ATOM 1320 N N . LEU A 1 169 ? 1.393 -19.322 2.909 1.00 90.69 169 LEU A N 1
ATOM 1321 C CA . LEU A 1 169 ? 2.114 -18.975 4.122 1.00 90.69 169 LEU A CA 1
ATOM 1322 C C . LEU A 1 169 ? 1.170 -19.046 5.324 1.00 90.69 169 LEU A C 1
ATOM 1324 O O . LEU A 1 169 ? 0.001 -18.654 5.213 1.00 90.69 169 LEU A O 1
ATOM 1328 N N . PRO A 1 170 ? 1.666 -19.500 6.488 1.00 82.69 170 PRO A N 1
ATOM 1329 C CA . PRO A 1 170 ? 0.903 -19.406 7.716 1.00 82.69 170 PRO A CA 1
ATOM 1330 C C . PRO A 1 170 ? 0.596 -17.932 7.959 1.00 82.69 170 PRO A C 1
ATOM 1332 O O . PRO A 1 170 ? 1.496 -17.103 8.106 1.00 82.69 170 PRO A O 1
ATOM 1335 N N . LEU A 1 171 ? -0.689 -17.592 7.969 1.00 69.50 171 LEU A N 1
ATOM 1336 C CA . LEU A 1 171 ? -1.089 -16.277 8.426 1.00 69.50 171 LEU A CA 1
ATOM 1337 C C . LEU A 1 171 ? -0.828 -16.235 9.927 1.00 69.50 171 LEU A C 1
ATOM 1339 O O . LEU A 1 171 ? -1.218 -17.185 10.618 1.00 69.50 171 LEU A O 1
ATOM 1343 N N . PRO A 1 172 ? -0.232 -15.150 10.453 1.00 58.06 172 PRO A N 1
ATOM 1344 C CA . PRO A 1 172 ? -0.395 -14.893 11.866 1.00 58.06 172 PRO A CA 1
ATOM 1345 C C . PRO A 1 172 ? -1.900 -14.978 12.147 1.00 58.06 172 PRO A C 1
ATOM 1347 O O . PRO A 1 172 ? -2.696 -14.491 11.324 1.00 58.06 172 PRO A O 1
ATOM 1350 N N . PRO A 1 173 ? -2.320 -15.655 13.230 1.00 57.50 173 PRO A N 1
ATOM 1351 C CA . PRO A 1 173 ? -3.722 -15.632 13.608 1.00 57.50 173 PRO A CA 1
ATOM 1352 C C . PRO A 1 173 ? -4.168 -14.169 13.568 1.00 57.50 173 PRO A C 1
ATOM 1354 O O . PRO A 1 173 ? -3.402 -13.296 13.987 1.00 57.50 173 PRO A O 1
ATOM 1357 N N . ALA A 1 174 ? -5.350 -13.885 12.991 1.00 58.66 174 ALA A N 1
ATOM 1358 C CA . ALA A 1 174 ? -5.946 -12.552 13.143 1.00 58.66 174 ALA A CA 1
ATOM 1359 C C . ALA A 1 174 ? -5.757 -12.185 14.607 1.00 58.66 174 ALA A C 1
ATOM 1361 O O . ALA A 1 174 ? -6.128 -13.057 15.394 1.00 58.66 174 ALA A O 1
ATOM 1362 N N . HIS A 1 175 ? -5.100 -11.049 14.920 1.00 61.22 175 HIS A N 1
ATOM 1363 C CA . HIS A 1 175 ? -4.714 -10.690 16.291 1.00 61.22 175 HIS A CA 1
ATOM 1364 C C . HIS A 1 175 ? -5.777 -11.227 17.222 1.00 61.22 175 HIS A C 1
ATOM 1366 O O . HIS A 1 175 ? -6.927 -10.795 17.130 1.00 61.22 175 HIS A O 1
ATOM 1372 N N . ALA A 1 176 ? -5.437 -12.312 17.924 1.00 67.81 176 ALA A N 1
ATOM 1373 C CA . ALA A 1 176 ? -6.455 -13.100 18.580 1.00 67.81 176 ALA A CA 1
ATOM 1374 C C . ALA A 1 176 ? -6.909 -12.223 19.723 1.00 67.81 176 ALA A C 1
ATOM 1376 O O . ALA A 1 176 ? -6.199 -12.092 20.715 1.00 67.81 176 ALA A O 1
ATOM 1377 N N . PHE A 1 177 ? -8.020 -11.526 19.521 1.00 80.56 177 PHE A N 1
ATOM 1378 C CA . PHE A 1 177 ? -8.525 -10.655 20.543 1.00 80.56 177 PHE A CA 1
ATOM 1379 C C . PHE A 1 177 ? -8.889 -11.531 21.728 1.00 80.56 177 PHE A C 1
ATOM 1381 O O . PHE A 1 177 ? -9.602 -12.531 21.604 1.00 80.56 177 PHE A O 1
ATOM 1388 N N . GLY A 1 178 ? -8.368 -11.160 22.882 1.00 85.44 178 GLY A N 1
ATOM 1389 C CA . GLY A 1 178 ? -8.800 -11.724 24.132 1.00 85.44 178 GLY A CA 1
ATOM 1390 C C . GLY A 1 178 ? -10.196 -11.226 24.470 1.00 85.44 178 GLY A C 1
ATOM 1391 O O . GLY A 1 178 ? -10.832 -10.422 23.767 1.00 85.44 178 GLY A O 1
ATOM 1392 N N . GLN A 1 179 ? -10.674 -11.705 25.612 1.00 90.38 179 GLN A N 1
ATOM 1393 C CA . GLN A 1 179 ? -11.875 -11.164 26.217 1.00 90.38 179 GLN A CA 1
ATOM 1394 C C . GLN A 1 179 ? -11.695 -9.658 26.439 1.00 90.38 179 GLN A C 1
ATOM 1396 O O . GLN A 1 179 ? -10.732 -9.227 27.075 1.00 90.38 179 GLN A O 1
ATOM 1401 N N . LEU A 1 180 ? -12.640 -8.869 25.924 1.00 92.50 180 LEU A N 1
ATOM 1402 C CA . LEU A 1 180 ? -12.690 -7.440 26.187 1.00 92.50 180 LEU A CA 1
ATOM 1403 C C . LEU A 1 180 ? -13.235 -7.205 27.598 1.00 92.50 180 LEU A C 1
ATOM 1405 O O . LEU A 1 180 ? -14.393 -7.516 27.899 1.00 92.50 180 LEU A O 1
ATOM 1409 N N . ARG A 1 181 ? -12.402 -6.633 28.462 1.00 93.12 181 ARG A N 1
ATOM 1410 C CA . ARG A 1 181 ? -12.825 -6.080 29.749 1.00 93.12 181 ARG A CA 1
ATOM 1411 C C . ARG A 1 181 ? -13.004 -4.582 29.611 1.00 93.12 181 ARG A C 1
ATOM 1413 O O . ARG A 1 181 ? -12.321 -3.940 28.822 1.00 93.12 181 ARG A O 1
ATOM 1420 N N . GLY A 1 182 ? -13.887 -4.027 30.421 1.00 92.44 182 GLY A N 1
ATOM 1421 C CA . GLY A 1 182 ? -13.988 -2.590 30.554 1.00 92.44 182 GLY A CA 1
ATOM 1422 C C . GLY A 1 182 ? -15.209 -2.168 31.329 1.00 92.44 182 GLY A C 1
ATOM 1423 O O . GLY A 1 182 ? -16.026 -2.998 31.735 1.00 92.44 182 GLY A O 1
ATOM 1424 N N . TYR A 1 183 ? -15.294 -0.867 31.546 1.00 92.50 183 TYR A N 1
ATOM 1425 C CA . TYR A 1 183 ? -16.345 -0.254 32.333 1.00 92.50 183 TYR A CA 1
ATOM 1426 C C . TYR A 1 183 ? -16.629 1.152 31.816 1.00 92.50 183 TYR A C 1
ATOM 1428 O O . TYR A 1 183 ? -15.702 1.876 31.446 1.00 92.50 183 TYR A O 1
ATOM 1436 N N . LEU A 1 184 ? -17.904 1.539 31.816 1.00 92.06 184 LEU A N 1
ATOM 1437 C CA . LEU A 1 184 ? -18.319 2.912 31.547 1.00 92.06 184 LEU A CA 1
ATOM 1438 C C . LEU A 1 184 ? -18.454 3.668 32.863 1.00 92.06 184 LEU A C 1
ATOM 1440 O O . LEU A 1 184 ? -19.380 3.428 33.636 1.00 92.06 184 LEU A O 1
ATOM 1444 N N . ASP A 1 185 ? -17.542 4.608 33.093 1.00 89.75 185 ASP A N 1
ATOM 1445 C CA . ASP A 1 185 ? -17.598 5.491 34.256 1.00 89.75 185 ASP A CA 1
ATOM 1446 C C . ASP A 1 185 ? -18.696 6.543 34.095 1.00 89.75 185 ASP A C 1
ATOM 1448 O O . ASP A 1 185 ? -19.348 6.932 35.064 1.00 89.75 185 ASP A O 1
ATOM 1452 N N . HIS A 1 186 ? -18.878 7.035 32.865 1.00 89.56 186 HIS A N 1
ATOM 1453 C CA . HIS A 1 186 ? -19.801 8.121 32.577 1.00 89.56 186 HIS A CA 1
ATOM 1454 C C . HIS A 1 186 ? -20.350 8.044 31.152 1.00 89.56 186 HIS A C 1
ATOM 1456 O O . HIS A 1 186 ? -19.593 7.911 30.194 1.00 89.56 186 HIS A O 1
ATOM 1462 N N . CYS A 1 187 ? -21.666 8.184 31.013 1.00 90.25 187 CYS A N 1
ATOM 1463 C CA . CYS A 1 187 ? -22.339 8.351 29.731 1.00 90.25 187 CYS A CA 1
ATOM 1464 C C . CYS A 1 187 ? -23.546 9.270 29.941 1.00 90.25 187 CYS A C 1
ATOM 1466 O O . CYS A 1 187 ? -24.517 8.869 30.582 1.00 90.25 187 CYS A O 1
ATOM 1468 N N . SER A 1 188 ? -23.458 10.522 29.490 1.00 87.69 188 SER A N 1
ATOM 1469 C CA . SER A 1 188 ? -24.549 11.489 29.649 1.00 87.69 188 SER A CA 1
ATOM 1470 C C . SER A 1 188 ? -24.568 12.528 28.537 1.00 87.69 188 SER A C 1
ATOM 1472 O O . SER A 1 188 ? -23.545 12.797 27.907 1.00 87.69 188 SER A O 1
ATOM 1474 N N . ILE A 1 189 ? -25.747 13.100 28.311 1.00 86.31 189 ILE A N 1
ATOM 1475 C CA . ILE A 1 189 ? -25.958 14.238 27.422 1.00 86.31 189 ILE A CA 1
ATOM 1476 C C . ILE A 1 189 ? -26.154 15.469 28.309 1.00 86.31 189 ILE A C 1
ATOM 1478 O O . ILE A 1 189 ? -26.999 15.444 29.205 1.00 86.31 189 ILE A O 1
ATOM 1482 N N . ASP A 1 190 ? -25.359 16.517 28.093 1.00 86.81 190 ASP A N 1
ATOM 1483 C CA . ASP A 1 190 ? -25.499 17.776 28.831 1.00 86.81 190 ASP A CA 1
ATOM 1484 C C . ASP A 1 190 ? -26.672 18.639 28.316 1.00 86.81 190 ASP A C 1
ATOM 1486 O O . ASP A 1 190 ? -27.315 18.328 27.312 1.00 86.81 190 ASP A O 1
ATOM 1490 N N . GLU A 1 191 ? -26.958 19.758 28.989 1.00 84.25 191 GLU A N 1
ATOM 1491 C CA . GLU A 1 191 ? -28.025 20.702 28.599 1.00 84.25 191 GLU A CA 1
ATOM 1492 C C . GLU A 1 191 ? -27.836 21.306 27.196 1.00 84.25 191 GLU A C 1
ATOM 1494 O O . GLU A 1 191 ? -28.757 21.901 26.643 1.00 84.25 191 GLU A O 1
ATOM 1499 N N . GLN A 1 192 ? -26.642 21.174 26.619 1.00 85.56 192 GLN A N 1
ATOM 1500 C CA . GLN A 1 192 ? -26.286 21.672 25.293 1.00 85.56 192 GLN A CA 1
ATOM 1501 C C . GLN A 1 192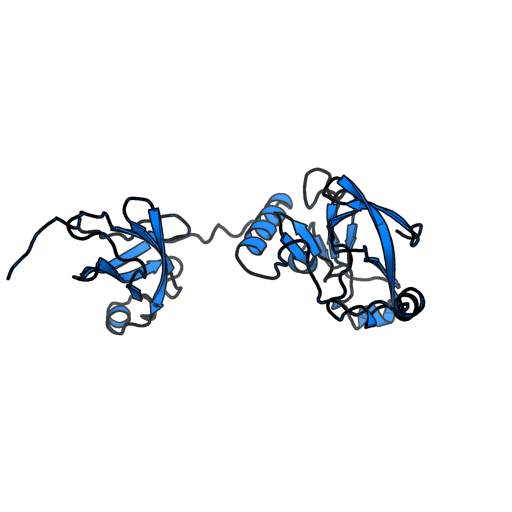 ? -26.329 20.548 24.244 1.00 85.56 192 GLN A C 1
ATOM 1503 O O . GLN A 1 192 ? -25.952 20.769 23.095 1.00 85.56 192 GLN A O 1
ATOM 1508 N N . GLY A 1 193 ? -26.802 19.355 24.622 1.00 85.25 193 GLY A N 1
ATOM 1509 C CA . GLY A 1 193 ? -26.947 18.200 23.743 1.00 85.25 193 GLY A CA 1
ATOM 1510 C C . GLY A 1 193 ? -25.655 17.409 23.533 1.00 85.25 193 GLY A C 1
ATOM 1511 O O . GLY A 1 193 ? -25.647 16.476 22.733 1.00 85.25 193 GLY A O 1
ATOM 1512 N N . ARG A 1 194 ? -24.549 17.724 24.215 1.00 89.06 194 ARG A N 1
ATOM 1513 C CA . ARG A 1 194 ? -23.277 17.027 23.976 1.00 89.06 194 ARG A CA 1
ATOM 1514 C C . ARG A 1 194 ? -23.209 15.721 24.748 1.00 89.06 194 ARG A C 1
ATOM 1516 O O . ARG A 1 194 ? -23.260 15.716 25.979 1.00 89.06 194 ARG A O 1
ATOM 1523 N N . LEU A 1 195 ? -23.017 14.621 24.023 1.00 88.62 195 LEU A N 1
ATOM 1524 C CA . LEU A 1 195 ? -22.788 13.308 24.614 1.00 88.62 195 LEU A CA 1
ATOM 1525 C C . LEU A 1 195 ? -21.338 13.190 25.098 1.00 88.62 195 LEU A C 1
ATOM 1527 O O . LEU A 1 195 ? -20.402 13.226 24.300 1.00 88.62 195 LEU A O 1
ATOM 1531 N N . THR A 1 196 ? -21.156 13.000 26.403 1.00 92.44 196 THR A N 1
ATOM 1532 C CA . THR A 1 196 ? -19.868 12.650 27.011 1.00 92.44 196 THR A CA 1
ATOM 1533 C C . THR A 1 196 ? -19.851 11.167 27.347 1.00 92.44 196 THR A C 1
ATOM 1535 O O . THR A 1 196 ? -20.714 10.695 28.088 1.00 92.44 196 THR A O 1
ATOM 1538 N N . VAL A 1 197 ? -18.840 10.447 26.859 1.00 93.81 197 VAL A N 1
ATOM 1539 C CA . VAL A 1 197 ? -18.615 9.028 27.159 1.00 93.81 197 VAL A CA 1
ATOM 1540 C C . VAL A 1 197 ? -17.209 8.849 27.722 1.00 93.81 197 VAL A C 1
ATOM 1542 O O . VAL A 1 197 ? -16.223 9.255 27.105 1.00 93.81 197 VAL A O 1
ATOM 1545 N N . ARG A 1 198 ? -17.109 8.258 28.912 1.00 95.06 198 ARG A N 1
ATOM 1546 C CA . ARG A 1 198 ? -15.845 7.967 29.596 1.00 95.06 198 ARG A CA 1
ATOM 1547 C C . ARG A 1 198 ? -15.867 6.57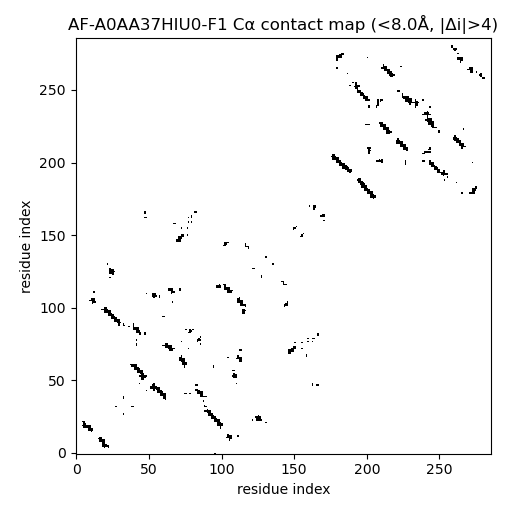3 30.186 1.00 95.06 198 ARG A C 1
ATOM 1549 O O . ARG A 1 198 ? -16.898 6.113 30.679 1.00 95.06 198 ARG A O 1
ATOM 1556 N N . GLY A 1 199 ? -14.711 5.937 30.177 1.00 95.06 199 GLY A N 1
ATOM 1557 C CA . GLY A 1 199 ? -14.562 4.589 30.683 1.00 95.06 199 GLY A CA 1
ATOM 1558 C C . GLY A 1 199 ? -13.131 4.105 30.592 1.00 95.06 199 GLY A C 1
ATOM 1559 O O . GLY A 1 199 ? -12.189 4.876 30.383 1.00 95.06 199 GLY A O 1
ATOM 1560 N N . TRP A 1 200 ? -12.988 2.793 30.699 1.00 96.19 200 TRP A N 1
ATOM 1561 C CA . TRP A 1 200 ? -11.754 2.095 30.384 1.00 96.19 200 TRP A CA 1
ATOM 1562 C C . TRP A 1 200 ? -12.042 0.783 29.660 1.00 96.19 200 TRP A C 1
ATOM 1564 O O . TRP A 1 200 ? -13.129 0.214 29.801 1.00 96.19 200 TRP A O 1
ATOM 1574 N N . ALA A 1 201 ? -11.072 0.310 28.882 1.00 96.25 201 ALA A N 1
ATOM 1575 C CA . ALA A 1 201 ? -11.150 -0.959 28.173 1.00 96.25 201 ALA A CA 1
ATOM 1576 C C . ALA A 1 201 ? -9.774 -1.625 28.080 1.00 96.25 201 ALA A C 1
ATOM 1578 O O . ALA A 1 201 ? -8.777 -0.957 27.827 1.00 96.25 201 ALA A O 1
ATOM 1579 N N . GLN A 1 202 ? -9.732 -2.945 28.249 1.00 94.69 202 GLN A N 1
ATOM 1580 C CA . GLN A 1 202 ? -8.519 -3.754 28.152 1.00 94.69 202 GLN A CA 1
ATOM 1581 C C . GLN A 1 202 ? -8.802 -5.023 27.344 1.00 94.69 202 GLN A C 1
ATOM 1583 O O . GLN A 1 202 ? -9.772 -5.741 27.610 1.00 94.69 202 GLN A O 1
ATOM 1588 N N . ASP A 1 203 ? -7.933 -5.318 26.381 1.00 92.62 203 ASP A N 1
ATOM 1589 C CA . ASP A 1 203 ? -7.889 -6.612 25.710 1.00 92.62 203 ASP A CA 1
ATOM 1590 C C . ASP A 1 203 ? -6.960 -7.556 26.486 1.00 92.62 203 ASP A C 1
ATOM 1592 O O . ASP A 1 203 ? -5.762 -7.315 26.582 1.00 92.62 203 ASP A O 1
ATOM 1596 N N . LEU A 1 204 ? -7.490 -8.658 27.022 1.00 90.69 204 LEU A N 1
ATOM 1597 C CA . LEU A 1 204 ? -6.681 -9.607 27.794 1.00 90.69 204 LEU A CA 1
ATOM 1598 C C . LEU A 1 204 ? -5.601 -10.339 26.981 1.00 90.69 204 LEU A C 1
ATOM 1600 O O . LEU A 1 204 ? -4.684 -10.894 27.582 1.00 90.69 204 LEU A O 1
ATOM 1604 N N . ALA A 1 205 ? -5.689 -10.361 25.648 1.00 87.62 205 ALA A N 1
ATOM 1605 C CA . ALA A 1 205 ? -4.608 -10.901 24.818 1.00 87.62 205 ALA A CA 1
ATOM 1606 C C . ALA A 1 205 ? -3.429 -9.926 24.670 1.00 87.62 205 ALA A C 1
ATOM 1608 O O . ALA A 1 205 ? -2.315 -10.354 24.374 1.00 87.62 205 ALA A O 1
ATOM 1609 N N . HIS A 1 206 ? -3.667 -8.634 24.904 1.00 86.81 206 HIS A N 1
ATOM 1610 C CA . HIS A 1 206 ? -2.681 -7.562 24.812 1.00 86.81 206 HIS A CA 1
ATOM 1611 C C . HIS A 1 206 ? -2.845 -6.649 26.037 1.00 86.81 206 HIS A C 1
ATOM 1613 O O . HIS A 1 206 ? -3.362 -5.539 25.908 1.00 86.81 206 HIS A O 1
ATOM 1619 N N . PRO A 1 207 ? -2.462 -7.124 27.239 1.00 87.12 207 PRO A N 1
ATOM 1620 C CA . PRO A 1 207 ? -2.847 -6.499 28.503 1.00 87.12 207 PRO A CA 1
ATOM 1621 C C . PRO A 1 207 ? -2.343 -5.066 28.682 1.00 87.12 207 PRO A C 1
ATOM 1623 O O . PRO A 1 207 ? -2.985 -4.344 29.431 1.00 87.12 207 PRO A O 1
ATOM 1626 N N . ASP A 1 208 ? -1.283 -4.660 27.978 1.00 86.62 208 ASP A N 1
ATOM 1627 C CA . ASP A 1 208 ? -0.717 -3.299 27.999 1.00 86.62 208 ASP A CA 1
ATOM 1628 C C . ASP A 1 208 ? -0.964 -2.544 26.673 1.00 86.62 208 ASP A C 1
ATOM 1630 O O . ASP A 1 208 ? -0.444 -1.458 26.438 1.00 86.62 208 ASP A O 1
ATOM 1634 N N . GLY A 1 209 ? -1.716 -3.146 25.746 1.00 85.38 209 GLY A N 1
ATOM 1635 C CA . GLY A 1 209 ? -2.014 -2.562 24.441 1.00 85.38 209 GLY A CA 1
ATOM 1636 C C . GLY A 1 209 ? -3.236 -1.638 24.485 1.00 85.38 209 GLY A C 1
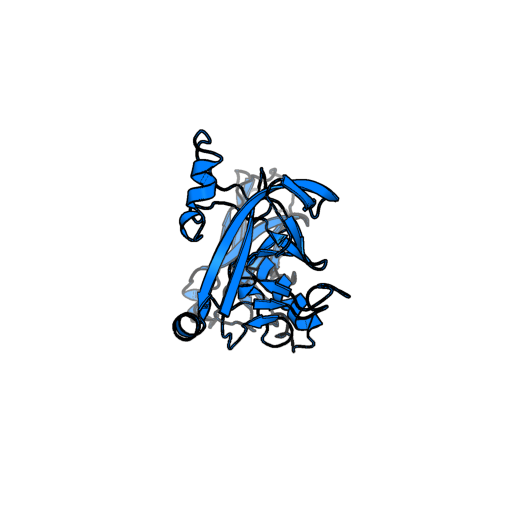ATOM 1637 O O . GLY A 1 209 ? -4.202 -1.931 25.201 1.00 85.38 209 GLY A O 1
ATOM 1638 N N . PRO A 1 210 ? -3.258 -0.559 23.679 1.00 90.50 210 PRO A N 1
ATOM 1639 C CA . PRO A 1 210 ? -4.433 0.290 23.569 1.00 90.50 210 PRO A CA 1
ATOM 1640 C C . PRO A 1 210 ? -5.579 -0.459 22.881 1.00 90.50 210 PRO A C 1
ATOM 1642 O O . PRO A 1 210 ? -5.370 -1.257 21.962 1.00 90.50 210 PRO A O 1
ATOM 1645 N N . VAL A 1 211 ? -6.816 -0.162 23.282 1.00 92.44 211 VAL A N 1
ATOM 1646 C CA . VAL A 1 211 ? -8.015 -0.722 22.639 1.00 92.44 211 VAL A CA 1
ATOM 1647 C C . VAL A 1 211 ? -8.718 0.353 21.820 1.00 92.44 211 VAL A C 1
ATOM 1649 O O . VAL A 1 211 ? -9.130 1.380 22.352 1.00 92.44 211 VAL A O 1
ATOM 1652 N N . CYS A 1 212 ? -8.903 0.102 20.525 1.00 94.25 212 CYS A N 1
ATOM 1653 C CA . CYS A 1 212 ? -9.727 0.945 19.663 1.00 94.25 212 CYS A CA 1
ATOM 1654 C C . CYS A 1 212 ? -11.218 0.626 19.864 1.00 94.25 212 CYS A C 1
ATOM 1656 O O . CYS A 1 212 ? -11.633 -0.534 19.750 1.00 94.25 212 CYS A O 1
ATOM 1658 N N . LEU A 1 213 ? -12.018 1.649 20.158 1.00 94.38 213 LEU A N 1
ATOM 1659 C CA . LEU A 1 213 ? -13.431 1.543 20.509 1.00 94.38 213 LEU A CA 1
ATOM 1660 C C . LEU A 1 213 ? -14.301 2.366 19.553 1.00 94.38 213 LEU A C 1
ATOM 1662 O O . LEU A 1 213 ? -14.000 3.526 19.273 1.0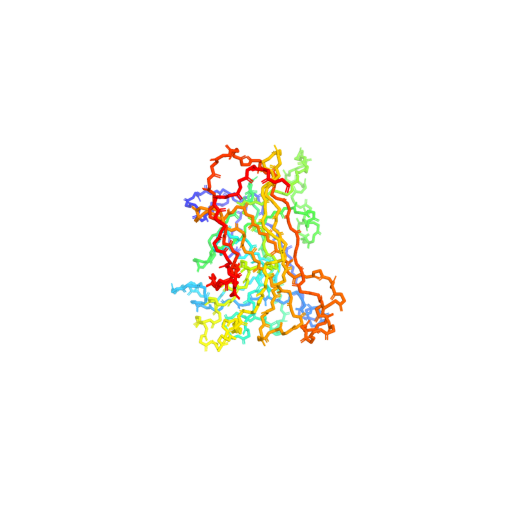0 94.38 213 LEU A O 1
ATOM 1666 N N . ASP A 1 214 ? -15.421 1.785 19.132 1.00 94.81 214 ASP A N 1
ATOM 1667 C CA . ASP A 1 214 ? -16.526 2.505 18.505 1.00 94.81 214 ASP A CA 1
ATOM 1668 C C . ASP A 1 214 ? -17.487 2.997 19.597 1.00 94.81 214 ASP A C 1
ATOM 1670 O O . ASP A 1 214 ? -17.902 2.213 20.460 1.00 94.81 214 ASP A O 1
ATOM 1674 N N . ILE A 1 215 ? -17.902 4.263 19.517 1.00 92.88 215 ILE A N 1
ATOM 1675 C CA . ILE A 1 215 ? -19.081 4.782 20.216 1.00 92.88 215 ILE A CA 1
ATOM 1676 C C . ILE A 1 215 ? -20.256 4.711 19.248 1.00 92.88 215 ILE A C 1
ATOM 1678 O O . ILE A 1 215 ? -20.281 5.409 18.233 1.00 92.88 215 ILE A O 1
ATOM 1682 N N . VAL A 1 216 ? -21.224 3.858 19.553 1.00 90.50 216 VAL A N 1
ATOM 1683 C CA . VAL A 1 216 ? -22.404 3.613 18.728 1.00 90.50 216 VAL A CA 1
ATOM 1684 C C . VAL A 1 216 ? -23.605 4.271 19.390 1.00 90.50 216 VAL A C 1
ATOM 1686 O O . VAL A 1 216 ? -23.882 4.008 20.557 1.00 90.50 216 VAL A O 1
ATOM 1689 N N . VAL A 1 217 ? -24.323 5.109 18.647 1.00 89.19 217 VAL A N 1
ATOM 1690 C CA . VAL A 1 217 ? -25.565 5.747 19.092 1.00 89.19 217 VAL A CA 1
ATOM 1691 C C . VAL A 1 217 ? -26.691 5.305 18.167 1.00 89.19 217 VAL A C 1
ATOM 1693 O O . VAL A 1 217 ? -26.582 5.440 16.950 1.00 89.19 217 VAL A O 1
ATOM 1696 N N . ASP A 1 218 ? -27.738 4.707 18.735 1.00 87.50 218 ASP A N 1
ATOM 1697 C CA . ASP A 1 218 ? -28.907 4.183 18.011 1.00 87.50 218 ASP A CA 1
ATOM 1698 C C . ASP A 1 218 ? -28.540 3.254 16.834 1.00 87.50 218 ASP A C 1
ATOM 1700 O O . ASP A 1 218 ? -29.159 3.256 15.770 1.00 87.50 218 ASP A O 1
ATOM 1704 N N . GLY A 1 219 ? -27.492 2.443 17.023 1.00 83.44 219 GLY A N 1
ATOM 1705 C CA . GLY A 1 219 ? -26.998 1.478 16.036 1.00 83.44 219 GLY A CA 1
ATOM 1706 C C . GLY A 1 219 ? -26.019 2.041 14.996 1.00 83.44 219 GLY A C 1
ATOM 1707 O O . GLY A 1 219 ? -25.454 1.263 14.223 1.00 83.44 219 GLY A O 1
ATOM 1708 N N . VAL A 1 220 ? -25.759 3.351 14.995 1.00 85.69 220 VAL A N 1
ATOM 1709 C CA . VAL A 1 220 ? -24.810 4.016 14.086 1.00 85.69 220 VAL A CA 1
ATOM 1710 C C . VAL A 1 220 ? -23.515 4.347 14.824 1.00 85.69 220 VAL A C 1
ATOM 1712 O O . VAL A 1 220 ? -23.547 4.846 15.943 1.00 85.69 220 VAL A O 1
ATOM 1715 N N . VAL A 1 221 ? -22.356 4.080 14.212 1.00 88.06 221 VAL A N 1
ATOM 1716 C CA . VAL A 1 221 ? -21.057 4.493 14.775 1.00 88.06 221 VAL A CA 1
ATOM 1717 C C . VAL A 1 221 ? -20.969 6.016 14.712 1.00 88.06 221 VAL A C 1
ATOM 1719 O O . VAL A 1 221 ? -20.832 6.586 13.633 1.00 88.06 221 VAL A O 1
ATOM 1722 N N . ALA A 1 222 ? -21.069 6.659 15.869 1.00 88.88 222 ALA A N 1
ATOM 1723 C CA . ALA A 1 222 ? -21.057 8.107 16.005 1.00 88.88 222 ALA A CA 1
ATOM 1724 C C . ALA A 1 222 ? -19.634 8.658 16.187 1.00 88.88 222 ALA A C 1
ATOM 1726 O O . ALA A 1 222 ? -19.359 9.790 15.798 1.00 88.88 222 ALA A O 1
ATOM 1727 N N . ALA A 1 223 ? -18.720 7.868 16.761 1.00 88.75 223 ALA A N 1
ATOM 1728 C CA . ALA A 1 223 ? -17.313 8.237 16.890 1.00 88.75 223 ALA A CA 1
ATOM 1729 C C . ALA A 1 223 ? -16.401 7.025 17.124 1.00 88.75 223 ALA A C 1
ATOM 1731 O O . ALA A 1 223 ? -16.861 5.949 17.503 1.00 88.75 223 ALA A O 1
ATOM 1732 N N . LEU A 1 224 ? -15.095 7.241 16.958 1.00 91.88 224 LEU A N 1
ATOM 1733 C CA . LEU A 1 224 ? -14.028 6.298 17.286 1.00 91.88 224 LEU A CA 1
ATOM 1734 C C . LEU A 1 224 ? -13.119 6.910 18.361 1.00 91.88 224 LEU A C 1
ATOM 1736 O O . LEU A 1 224 ? -12.854 8.112 18.342 1.00 91.88 224 LEU A O 1
ATOM 1740 N N . THR A 1 225 ? -12.652 6.099 19.309 1.00 93.69 225 THR A N 1
ATOM 1741 C CA . THR A 1 225 ? -11.729 6.526 20.372 1.00 93.69 225 THR A CA 1
ATOM 1742 C C . THR A 1 225 ? -10.743 5.416 20.743 1.00 93.69 225 THR A C 1
ATOM 1744 O O . THR A 1 225 ? -10.948 4.253 20.393 1.00 93.69 225 THR A O 1
ATOM 1747 N N . PHE A 1 226 ? -9.674 5.768 21.456 1.00 95.00 226 PHE A N 1
ATOM 1748 C CA . PHE A 1 226 ? -8.671 4.829 21.950 1.00 95.00 226 PHE A CA 1
ATOM 1749 C C . PHE A 1 226 ? -8.654 4.824 23.478 1.00 95.00 226 PHE A C 1
ATOM 1751 O O . PHE A 1 226 ? -8.615 5.867 24.131 1.00 95.00 226 PHE A O 1
ATOM 1758 N N . ALA A 1 227 ? -8.679 3.623 24.046 1.00 95.44 227 ALA A N 1
ATOM 1759 C CA . ALA A 1 227 ? -8.405 3.372 25.450 1.00 95.44 227 ALA A CA 1
ATOM 1760 C C . ALA A 1 227 ? -6.887 3.304 25.656 1.00 95.44 227 ALA A C 1
ATOM 1762 O O . ALA A 1 227 ? -6.312 2.221 25.629 1.00 95.44 227 ALA A O 1
ATOM 1763 N N . GLU A 1 228 ? -6.261 4.473 25.780 1.00 94.44 228 GLU A N 1
ATOM 1764 C CA . GLU A 1 228 ? -4.799 4.644 25.865 1.00 94.44 228 GLU A CA 1
ATOM 1765 C C . GLU A 1 228 ? -4.366 5.652 26.944 1.00 94.44 228 GLU A C 1
ATOM 1767 O O . GLU A 1 228 ? -3.183 5.892 27.167 1.00 94.44 228 GLU A O 1
ATOM 1772 N N . THR A 1 229 ? -5.322 6.301 27.614 1.00 95.50 229 THR A N 1
ATOM 1773 C CA . THR A 1 229 ? -5.015 7.333 28.608 1.00 95.50 229 THR A CA 1
ATOM 1774 C C . THR A 1 229 ? -4.667 6.694 29.949 1.00 95.50 229 THR A C 1
ATOM 1776 O O . THR A 1 229 ? -5.416 5.856 30.456 1.00 95.50 229 THR A O 1
ATOM 1779 N N . TYR A 1 230 ? -3.557 7.127 30.553 1.00 94.81 230 TYR A N 1
ATOM 1780 C CA . TYR A 1 230 ? -3.131 6.668 31.874 1.00 94.81 230 TYR A CA 1
ATOM 1781 C C . TYR A 1 230 ? -4.096 7.101 32.983 1.00 94.81 230 TYR A C 1
ATOM 1783 O O . TYR A 1 230 ? -4.475 8.273 33.090 1.00 94.81 230 TYR A O 1
ATOM 1791 N N . ARG A 1 231 ? -4.440 6.154 33.859 1.00 96.62 231 ARG A N 1
ATOM 1792 C CA . ARG A 1 231 ? -5.203 6.385 35.085 1.00 96.62 231 ARG A CA 1
ATOM 1793 C C . ARG A 1 231 ? -4.613 5.603 36.264 1.00 96.62 231 ARG A C 1
ATOM 1795 O O . ARG A 1 231 ? -4.572 4.372 36.221 1.00 96.62 231 ARG A O 1
ATOM 1802 N N . PRO A 1 232 ? -4.251 6.275 37.374 1.00 95.06 232 PRO A N 1
ATOM 1803 C CA . PRO A 1 232 ? -3.575 5.628 38.501 1.00 95.06 232 PRO A CA 1
ATOM 1804 C C . PRO A 1 232 ? -4.474 4.664 39.288 1.00 95.06 232 PRO A C 1
ATOM 1806 O O . PRO A 1 232 ? -3.993 3.866 40.088 1.00 95.06 232 PRO A O 1
ATOM 1809 N N . ASP A 1 233 ? -5.798 4.754 39.154 1.00 95.12 233 ASP A N 1
ATOM 1810 C CA . ASP A 1 233 ? -6.724 3.773 39.720 1.00 95.12 233 ASP A CA 1
ATOM 1811 C C . ASP A 1 233 ? -6.775 2.466 38.920 1.00 95.12 233 ASP A C 1
ATOM 1813 O O . ASP A 1 233 ? -6.927 1.412 39.535 1.00 95.12 233 ASP A O 1
ATOM 1817 N N . LEU A 1 234 ? -6.573 2.516 37.599 1.00 93.94 234 LEU A N 1
ATOM 1818 C CA . LEU A 1 234 ? -6.528 1.323 36.748 1.00 93.94 234 LEU A CA 1
ATOM 1819 C C . LEU A 1 234 ? -5.263 0.505 37.018 1.00 93.94 234 LEU A C 1
ATOM 1821 O O . LEU A 1 234 ? -5.350 -0.703 37.232 1.00 93.94 234 LEU A O 1
ATOM 1825 N N . GLU A 1 235 ? -4.112 1.172 37.124 1.00 92.31 235 GLU A N 1
ATOM 1826 C CA . GLU A 1 235 ? -2.844 0.525 37.477 1.00 92.31 235 GLU A CA 1
ATOM 1827 C C . GLU A 1 235 ? -2.924 -0.142 38.864 1.00 92.31 235 GLU A C 1
ATOM 1829 O O . GLU A 1 235 ? -2.622 -1.325 39.016 1.00 92.31 235 GLU A O 1
ATOM 1834 N N . ARG A 1 236 ? -3.441 0.567 39.882 1.00 95.00 236 ARG A N 1
ATOM 1835 C CA . ARG A 1 236 ? -3.654 -0.001 41.231 1.00 95.00 236 ARG A CA 1
ATOM 1836 C C . ARG A 1 236 ? -4.638 -1.172 41.250 1.00 95.00 236 ARG A C 1
ATOM 1838 O O . ARG A 1 236 ? -4.553 -2.012 42.143 1.00 95.00 236 ARG A O 1
ATOM 1845 N N . ALA A 1 237 ? -5.570 -1.220 40.300 1.00 92.56 237 ALA A N 1
ATOM 1846 C CA . ALA A 1 237 ? -6.504 -2.328 40.119 1.00 92.56 237 ALA A CA 1
ATOM 1847 C C . ALA A 1 237 ? -5.914 -3.496 39.300 1.00 92.56 237 ALA A C 1
ATOM 1849 O O . ALA A 1 237 ? -6.615 -4.484 39.068 1.00 92.56 237 ALA A O 1
ATOM 1850 N N . GLY A 1 238 ? -4.649 -3.406 38.868 1.00 91.88 238 GLY A N 1
ATOM 1851 C CA . GLY A 1 238 ? -3.970 -4.429 38.071 1.00 91.88 238 GLY A CA 1
ATOM 1852 C C . GLY A 1 238 ? -4.441 -4.488 36.616 1.00 91.88 238 GLY A C 1
ATOM 1853 O O . GLY A 1 238 ? -4.421 -5.556 36.004 1.00 91.88 238 GLY A O 1
ATOM 1854 N N . ILE A 1 239 ? -4.926 -3.372 36.072 1.00 91.81 239 ILE A N 1
ATOM 1855 C CA . ILE A 1 239 ? -5.339 -3.256 34.672 1.00 91.81 239 ILE A CA 1
ATOM 1856 C C . ILE A 1 239 ? -4.138 -2.736 33.877 1.00 91.81 239 ILE A C 1
ATOM 1858 O O . ILE A 1 239 ? -3.985 -1.527 33.711 1.00 91.81 239 ILE A O 1
ATOM 1862 N N . GLY A 1 240 ? -3.289 -3.672 33.439 1.00 88.88 240 GLY A N 1
ATOM 1863 C CA . GLY A 1 240 ? -2.123 -3.405 32.590 1.00 88.88 240 GLY A CA 1
ATOM 1864 C C . GLY A 1 240 ? -1.164 -2.399 33.219 1.00 88.88 240 GLY A C 1
ATOM 1865 O O . GLY A 1 240 ? -0.924 -2.435 34.428 1.00 88.88 240 GLY A O 1
ATOM 1866 N N . ASP A 1 241 ? -0.679 -1.467 32.408 1.00 91.50 241 ASP A N 1
ATOM 1867 C CA . ASP A 1 241 ? 0.164 -0.338 32.813 1.00 91.50 241 ASP A CA 1
ATOM 1868 C C . ASP A 1 241 ? -0.645 0.898 33.270 1.00 91.50 241 ASP A C 1
ATOM 1870 O O . ASP A 1 241 ? -0.094 1.964 33.541 1.00 91.50 241 ASP A O 1
ATOM 1874 N N . GLY A 1 242 ? -1.974 0.772 33.354 1.00 90.69 242 GLY A N 1
ATOM 1875 C CA . GLY A 1 242 ? -2.893 1.864 33.659 1.00 90.69 242 GLY A CA 1
ATOM 1876 C C . GLY A 1 242 ? -3.293 2.733 32.460 1.00 90.69 242 GLY A C 1
ATOM 1877 O O . GLY A 1 242 ? -4.192 3.563 32.621 1.00 90.69 242 GLY A O 1
ATOM 1878 N N . CYS A 1 243 ? -2.717 2.541 31.268 1.00 93.31 243 CYS A N 1
ATOM 1879 C CA . CYS A 1 243 ? -3.015 3.281 30.032 1.00 93.31 243 CYS A CA 1
ATOM 1880 C C . CYS A 1 243 ? -4.215 2.700 29.276 1.00 93.31 243 CYS A C 1
ATOM 1882 O O . CYS A 1 243 ? -4.153 2.409 28.088 1.00 93.31 243 CYS A O 1
ATOM 1884 N N . HIS A 1 244 ? -5.340 2.544 29.969 1.00 95.62 244 HIS A N 1
ATOM 1885 C CA . HIS A 1 244 ? -6.528 1.874 29.425 1.00 95.62 244 HIS A CA 1
ATOM 1886 C C . HIS A 1 244 ? -7.790 2.729 29.483 1.00 95.62 244 HIS A C 1
ATOM 1888 O O . HIS A 1 244 ? -8.892 2.231 29.254 1.00 95.62 244 HIS A O 1
ATOM 1894 N N . ALA A 1 245 ? -7.667 4.012 29.817 1.00 95.56 245 ALA A N 1
ATOM 1895 C CA . ALA A 1 245 ? -8.803 4.913 29.910 1.00 95.56 245 ALA A CA 1
ATOM 1896 C C . ALA A 1 245 ? -9.114 5.580 28.569 1.00 95.56 245 ALA A C 1
ATOM 1898 O O . ALA A 1 245 ? -8.218 5.850 27.770 1.00 95.56 245 ALA A O 1
ATOM 1899 N N . PHE A 1 246 ? -10.384 5.915 28.363 1.00 96.56 246 PHE A N 1
ATOM 1900 C CA . PHE A 1 246 ? -10.836 6.753 27.258 1.00 96.56 246 PHE A CA 1
ATOM 1901 C C . PHE A 1 246 ? -11.811 7.818 27.762 1.00 96.56 246 PHE A C 1
ATOM 1903 O O . PHE A 1 246 ? -12.554 7.624 28.730 1.00 96.56 246 PHE A O 1
ATOM 1910 N N . SER A 1 247 ? -11.821 8.963 27.086 1.00 95.12 247 SER A N 1
ATOM 1911 C CA . SER A 1 247 ? -12.770 10.043 27.338 1.00 95.12 247 SER A CA 1
ATOM 1912 C C . SER A 1 247 ? -13.026 10.796 26.046 1.00 95.12 247 SER A C 1
ATOM 1914 O O . SER A 1 247 ? -12.115 11.406 25.493 1.00 95.12 247 SER A O 1
ATOM 1916 N N . LEU A 1 248 ? -14.279 10.812 25.614 1.00 93.12 248 LEU A N 1
ATOM 1917 C CA . LEU A 1 248 ? -14.709 11.501 24.410 1.00 93.12 248 LEU A CA 1
ATOM 1918 C C . LEU A 1 248 ? -15.933 12.368 24.709 1.00 93.12 248 LEU A C 1
ATOM 1920 O O . LEU A 1 248 ? -16.822 11.975 25.465 1.00 93.12 248 LEU A O 1
ATOM 1924 N N . ILE A 1 249 ? -15.979 13.537 24.078 1.00 92.56 249 ILE A N 1
ATOM 1925 C CA . ILE A 1 249 ? -17.188 14.348 23.944 1.00 92.56 249 ILE A CA 1
ATOM 1926 C C . ILE A 1 249 ? -17.512 14.371 22.455 1.00 92.56 249 ILE A C 1
ATOM 1928 O O . ILE A 1 249 ? -16.657 14.755 21.655 1.00 92.56 249 ILE A O 1
ATOM 1932 N N . LEU A 1 250 ? -18.707 13.922 22.073 1.00 87.94 250 LEU A N 1
ATOM 1933 C CA . LEU A 1 250 ? -19.112 13.951 20.673 1.00 87.94 250 LEU A CA 1
ATOM 1934 C C . LEU A 1 250 ? -19.353 15.406 20.241 1.00 87.94 250 LEU A C 1
ATOM 1936 O O . LEU A 1 250 ? -19.971 16.169 20.991 1.00 87.94 250 LEU A O 1
ATOM 1940 N N . PRO A 1 251 ? -18.857 15.805 19.056 1.00 73.69 251 PRO A N 1
ATOM 1941 C CA . PRO A 1 251 ? -18.911 17.195 18.615 1.00 73.69 251 PRO A CA 1
ATOM 1942 C C . PRO A 1 251 ? -20.321 17.635 18.209 1.00 73.69 251 PRO A C 1
ATOM 1944 O O . PRO A 1 251 ? -20.652 18.811 18.352 1.00 73.69 251 PRO A O 1
ATOM 1947 N N . GLU A 1 252 ? -21.149 16.713 17.712 1.00 82.06 252 GLU A N 1
ATOM 1948 C CA . GLU A 1 252 ? -22.504 17.022 17.258 1.00 82.06 252 GLU A CA 1
ATOM 1949 C C . GLU A 1 252 ? -23.513 16.913 18.414 1.00 82.06 252 GLU A C 1
ATOM 1951 O O . GLU A 1 252 ? -23.560 15.878 19.088 1.00 82.06 252 GLU A O 1
ATOM 1956 N N . PRO A 1 253 ? -24.312 17.967 18.675 1.00 82.75 253 PRO A N 1
ATOM 1957 C CA . PRO A 1 253 ? -25.303 17.945 19.737 1.00 82.75 253 PRO A CA 1
ATOM 1958 C C . PRO A 1 253 ? -26.513 17.085 19.349 1.00 82.75 253 PRO A C 1
ATOM 1960 O O . PRO A 1 253 ? -27.083 17.226 18.267 1.00 82.75 253 PRO A O 1
ATOM 1963 N N . PHE A 1 254 ? -26.941 16.229 20.271 1.00 81.50 254 PHE A N 1
ATOM 1964 C CA . PHE A 1 254 ? -28.150 15.423 20.166 1.00 81.50 254 PHE A CA 1
ATOM 1965 C C . PHE A 1 254 ? -29.387 16.225 20.584 1.00 81.50 254 PHE A C 1
ATOM 1967 O O . PHE A 1 254 ? -29.321 17.134 21.416 1.00 81.50 254 PHE A O 1
ATOM 1974 N N . ALA A 1 255 ? -30.540 15.877 20.011 1.00 75.25 255 ALA A N 1
ATOM 1975 C CA . ALA A 1 255 ? -31.802 16.523 20.343 1.00 75.25 255 ALA A CA 1
ATOM 1976 C C . ALA A 1 255 ? -32.223 16.203 21.788 1.00 75.25 255 ALA A C 1
ATOM 1978 O O . ALA A 1 255 ? -32.342 15.044 22.186 1.00 75.25 255 ALA A O 1
ATOM 1979 N N . LEU A 1 256 ? -32.491 17.249 22.571 1.00 73.12 256 LEU A N 1
ATOM 1980 C CA . LEU A 1 256 ? -32.923 17.107 23.960 1.00 73.12 256 LEU A CA 1
ATOM 1981 C C . LEU A 1 256 ? -34.315 16.464 24.047 1.00 73.12 256 LEU A C 1
ATOM 1983 O O . LEU A 1 256 ? -35.203 16.749 23.246 1.00 73.12 256 LEU A O 1
ATOM 1987 N N . GLY A 1 257 ? -34.512 15.616 25.057 1.00 71.44 257 GLY A N 1
ATOM 1988 C CA . GLY A 1 257 ? -35.783 14.924 25.301 1.00 71.44 257 GLY A CA 1
ATOM 1989 C C . GLY A 1 257 ? -35.990 13.647 24.480 1.00 71.44 257 GLY A C 1
ATOM 1990 O O . GLY A 1 257 ? -37.002 12.974 24.673 1.00 71.44 257 GLY A O 1
ATOM 1991 N N . ILE A 1 258 ? -35.041 13.280 23.613 1.00 78.62 258 ILE A N 1
ATOM 1992 C CA . ILE A 1 258 ? -35.011 11.983 22.928 1.00 78.62 258 ILE A CA 1
ATOM 1993 C C . ILE A 1 258 ? -34.129 11.019 23.729 1.00 78.62 258 ILE A C 1
ATOM 1995 O O . ILE A 1 258 ? -33.042 11.372 24.183 1.00 78.62 258 ILE A O 1
ATOM 1999 N N . SER A 1 259 ? -34.615 9.794 23.940 1.00 78.81 259 SER A N 1
ATOM 2000 C CA . SER A 1 259 ? -33.806 8.727 24.531 1.00 78.81 259 SER A CA 1
ATOM 2001 C C . SER A 1 259 ? -32.942 8.100 23.442 1.00 78.81 259 SER A C 1
ATOM 2003 O O . SER A 1 259 ? -33.474 7.636 22.437 1.00 78.81 259 SER A O 1
ATOM 2005 N N . HIS A 1 260 ? -31.631 8.086 23.666 1.00 82.69 260 HIS A N 1
ATOM 2006 C CA . HIS A 1 260 ? -30.646 7.480 22.777 1.00 82.69 260 HIS A CA 1
AT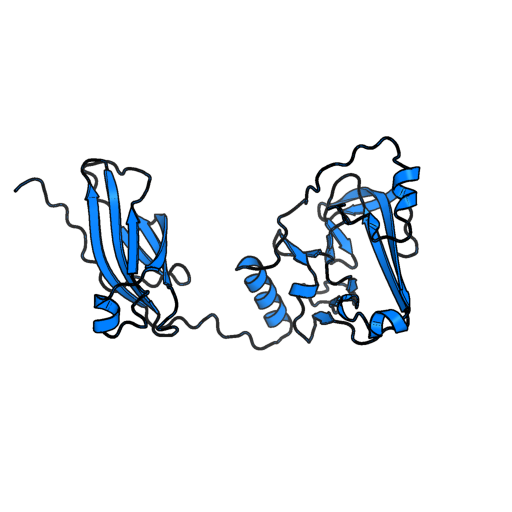OM 2007 C C . HIS A 1 260 ? -30.045 6.234 23.432 1.00 82.69 260 HIS A C 1
ATOM 2009 O O . HIS A 1 260 ? -29.740 6.240 24.630 1.00 82.69 260 HIS A O 1
ATOM 2015 N N . GLN A 1 261 ? -29.850 5.170 22.656 1.00 86.50 261 GLN A N 1
ATOM 2016 C CA . GLN A 1 261 ? -29.090 4.002 23.094 1.00 86.50 261 GLN A CA 1
ATOM 2017 C C . GLN A 1 261 ? -27.619 4.186 22.745 1.00 86.50 261 GLN A C 1
ATOM 2019 O O . GLN A 1 261 ? -27.275 4.317 21.573 1.00 86.50 261 GLN A O 1
ATOM 2024 N N . VAL A 1 262 ? -26.756 4.167 23.761 1.00 89.00 262 VAL A N 1
ATOM 2025 C CA . VAL A 1 262 ? -25.304 4.270 23.588 1.00 89.00 262 VAL A CA 1
ATOM 2026 C C . VAL A 1 262 ? -24.656 2.922 23.890 1.00 89.00 262 VAL A C 1
ATOM 2028 O O . VAL A 1 262 ? -24.789 2.393 24.994 1.00 89.00 262 VAL A O 1
ATOM 2031 N N . GLU A 1 263 ? -23.938 2.382 22.912 1.00 91.38 263 GLU A N 1
ATOM 2032 C CA . GLU A 1 263 ? -23.116 1.179 23.028 1.00 91.38 263 GLU A CA 1
ATOM 2033 C C . GLU A 1 263 ? -21.648 1.556 22.803 1.00 91.38 263 GLU A C 1
ATOM 2035 O O . GLU A 1 263 ? -21.316 2.361 21.934 1.00 91.38 263 GLU A O 1
ATOM 2040 N N . VAL A 1 264 ? -20.754 0.950 23.583 1.00 93.75 264 VAL A N 1
ATOM 2041 C CA . VAL A 1 264 ? -19.310 1.018 23.349 1.00 93.75 264 VAL A CA 1
ATOM 2042 C C . VAL A 1 264 ? -18.821 -0.386 23.050 1.00 93.75 264 VAL A C 1
ATOM 2044 O O . VAL A 1 264 ? -19.126 -1.316 23.797 1.00 93.75 264 VAL A O 1
ATOM 2047 N N . ARG A 1 265 ? -18.071 -0.552 21.962 1.00 94.12 265 ARG A N 1
ATOM 2048 C CA . ARG A 1 265 ? -17.569 -1.860 21.520 1.00 94.12 265 ARG A CA 1
ATOM 2049 C C . ARG A 1 265 ? -16.182 -1.742 20.912 1.00 94.12 265 ARG A C 1
ATOM 2051 O O . ARG A 1 265 ? -15.826 -0.692 20.390 1.00 94.12 265 ARG A O 1
ATOM 2058 N N . ARG A 1 266 ? -15.402 -2.820 20.937 1.00 93.50 266 ARG A N 1
ATOM 2059 C CA . ARG A 1 266 ? -14.111 -2.876 20.242 1.00 93.50 266 ARG A CA 1
ATOM 2060 C C . ARG A 1 266 ? -14.332 -2.812 18.734 1.00 93.50 266 ARG A C 1
ATOM 2062 O O . ARG A 1 266 ? -15.095 -3.603 18.186 1.00 93.50 266 ARG A O 1
ATOM 2069 N N . SER A 1 267 ? -13.641 -1.891 18.068 1.00 90.75 267 SER A N 1
ATOM 2070 C CA . SER A 1 267 ? -13.863 -1.591 16.646 1.00 90.75 267 SER A CA 1
ATOM 2071 C C . SER A 1 267 ? -13.589 -2.801 15.739 1.00 90.75 267 SER A C 1
ATOM 2073 O O . SER A 1 267 ? -14.309 -3.067 14.778 1.00 90.75 267 SER A O 1
ATOM 2075 N N . ALA A 1 268 ? -12.580 -3.604 16.094 1.00 83.38 268 ALA A N 1
ATOM 2076 C CA . ALA A 1 268 ? -12.078 -4.673 15.239 1.00 83.38 268 ALA A CA 1
ATOM 2077 C C . ALA A 1 268 ? -13.002 -5.899 15.104 1.00 83.38 268 ALA A C 1
ATOM 2079 O O . ALA A 1 268 ? -13.036 -6.518 14.042 1.00 83.38 268 ALA A O 1
ATOM 2080 N N . ASP A 1 269 ? -13.736 -6.270 16.155 1.00 85.44 269 ASP A N 1
ATOM 2081 C CA . ASP A 1 269 ? -14.592 -7.468 16.172 1.00 85.44 269 ASP A CA 1
ATOM 2082 C C . ASP A 1 269 ? -15.997 -7.216 16.734 1.00 85.44 269 ASP A C 1
ATOM 2084 O O . ASP A 1 269 ? -16.787 -8.149 16.874 1.00 85.44 269 ASP A O 1
ATOM 2088 N N . ARG A 1 270 ? -16.320 -5.951 17.033 1.00 89.19 270 ARG A N 1
ATOM 2089 C CA . ARG A 1 270 ? -17.589 -5.514 17.626 1.00 89.19 270 ARG A CA 1
ATOM 2090 C C . ARG A 1 270 ? -17.887 -6.158 18.981 1.00 89.19 270 ARG A C 1
ATOM 2092 O O . ARG A 1 270 ? -19.044 -6.162 19.394 1.00 89.19 270 ARG A O 1
ATOM 2099 N N . ALA A 1 271 ? -16.878 -6.677 19.686 1.00 90.25 271 ALA A N 1
ATOM 2100 C CA . ALA A 1 271 ? -17.070 -7.176 21.040 1.00 90.25 271 ALA A CA 1
ATOM 2101 C C . ALA A 1 271 ? -17.570 -6.026 21.936 1.00 90.25 271 ALA A C 1
ATOM 2103 O O . ALA A 1 271 ? -16.886 -5.000 22.029 1.00 90.25 271 ALA A O 1
ATOM 2104 N N . PRO A 1 272 ? -18.745 -6.153 22.576 1.00 90.94 272 PRO A N 1
ATOM 2105 C CA . PRO A 1 272 ? -19.292 -5.087 23.400 1.00 90.94 272 PRO A CA 1
ATOM 2106 C C . PRO A 1 272 ? -18.448 -4.911 24.662 1.00 90.94 272 PRO A C 1
ATOM 2108 O O . PRO A 1 272 ? -17.913 -5.876 25.214 1.00 90.94 272 PRO A O 1
ATOM 2111 N N . LEU A 1 273 ? -18.356 -3.678 25.155 1.00 89.25 273 LEU A N 1
ATOM 2112 C CA . LEU A 1 273 ? -17.771 -3.412 26.459 1.00 89.25 273 LEU A CA 1
ATOM 2113 C C . LEU A 1 273 ? -18.689 -4.021 27.524 1.00 89.25 273 LEU A C 1
ATOM 2115 O O . LEU A 1 273 ? -19.826 -3.587 27.714 1.00 89.25 273 LEU A O 1
ATOM 2119 N N . THR A 1 274 ? -18.216 -5.072 28.189 1.00 65.81 274 THR A N 1
ATOM 2120 C CA . THR A 1 274 ? -19.017 -5.878 29.115 1.00 65.81 274 THR A CA 1
ATOM 2121 C C . THR A 1 274 ? -19.321 -5.099 30.406 1.00 65.81 274 THR A C 1
ATOM 2123 O O . THR A 1 274 ? -18.633 -5.290 31.398 1.00 65.81 274 THR A O 1
ATOM 2126 N N . THR A 1 275 ? -20.289 -4.169 30.373 1.00 55.78 275 THR A N 1
ATOM 2127 C CA . THR A 1 275 ? -21.111 -3.609 31.479 1.00 55.78 275 THR A CA 1
ATOM 2128 C C . THR A 1 275 ? -21.862 -2.345 31.009 1.00 55.78 275 THR A C 1
ATOM 2130 O O . THR A 1 275 ? -21.582 -1.229 31.435 1.00 55.78 275 THR A O 1
ATOM 2133 N N . SER A 1 276 ? -22.863 -2.485 30.136 1.00 41.00 276 SER A N 1
ATOM 2134 C CA . SER A 1 276 ? -23.800 -1.387 29.846 1.00 41.00 276 SER A CA 1
ATOM 2135 C C . SER A 1 276 ? -24.987 -1.440 30.818 1.00 41.00 276 SER A C 1
ATOM 2137 O O . SER A 1 276 ? -25.820 -2.347 30.735 1.00 41.00 276 SER A O 1
ATOM 2139 N N . ARG A 1 277 ? -25.113 -0.473 31.737 1.00 40.44 277 ARG A N 1
ATOM 2140 C CA . ARG A 1 277 ? -26.434 -0.158 32.314 1.00 40.44 277 ARG A CA 1
ATOM 2141 C C . ARG A 1 277 ? -27.291 0.458 31.194 1.00 40.44 277 ARG A C 1
ATOM 2143 O O . ARG A 1 277 ? -26.785 1.343 30.510 1.00 40.44 277 ARG A O 1
ATOM 2150 N N . PRO A 1 278 ? -28.558 0.057 30.999 1.00 36.88 278 PRO A N 1
ATOM 2151 C CA . PRO A 1 278 ? -29.454 0.800 30.121 1.00 36.88 278 PRO A CA 1
ATOM 2152 C C . PRO A 1 278 ? -29.646 2.219 30.677 1.00 36.88 278 PRO A C 1
ATOM 2154 O O . PRO A 1 278 ? -29.947 2.387 31.862 1.00 36.88 278 PRO A O 1
ATOM 2157 N N . ILE A 1 279 ? -29.454 3.236 29.834 1.00 43.34 279 ILE A N 1
ATOM 2158 C CA . ILE A 1 279 ? -29.767 4.631 30.163 1.00 43.34 279 ILE A CA 1
ATOM 2159 C C . ILE A 1 279 ? -31.294 4.748 30.166 1.00 43.34 279 ILE A C 1
ATOM 2161 O O . ILE A 1 279 ? -31.932 4.846 29.122 1.00 43.34 279 ILE A O 1
ATOM 2165 N N . GLY A 1 280 ? -31.895 4.648 31.351 1.00 33.12 280 GLY A N 1
ATOM 2166 C CA . GLY A 1 280 ? -33.315 4.916 31.542 1.00 33.12 280 GLY A CA 1
ATOM 2167 C C . GLY A 1 280 ? -33.592 6.416 31.473 1.00 33.12 280 GLY A C 1
ATOM 2168 O O . GLY A 1 280 ? -32.851 7.215 32.042 1.00 33.12 280 GLY A O 1
ATOM 2169 N N . ALA A 1 281 ? -34.674 6.794 30.794 1.00 36.44 281 ALA A N 1
ATOM 2170 C CA . ALA A 1 281 ? -35.219 8.142 30.849 1.00 36.44 281 ALA A CA 1
ATOM 2171 C C . ALA A 1 281 ? -35.709 8.450 32.275 1.00 36.44 281 ALA A C 1
ATOM 2173 O O . ALA A 1 281 ? -36.796 8.052 32.685 1.00 36.44 281 ALA A O 1
ATOM 2174 N N . SER A 1 282 ? -34.890 9.159 33.035 1.00 33.44 282 SER A N 1
ATOM 2175 C CA . SER A 1 282 ? -35.251 9.827 34.286 1.00 33.44 282 SER A CA 1
ATOM 2176 C C . SER A 1 282 ? -34.178 10.888 34.485 1.00 33.44 282 SER A C 1
ATOM 2178 O O . SER A 1 282 ? -33.012 10.538 34.601 1.00 33.44 282 SER A O 1
ATOM 2180 N N . GLY A 1 283 ? -34.429 12.184 34.447 1.00 28.56 283 GLY A N 1
ATOM 2181 C CA . GLY A 1 283 ? -35.630 12.954 34.721 1.00 28.56 283 GLY A CA 1
ATOM 2182 C C . GLY A 1 283 ? -35.108 14.238 35.372 1.00 28.56 283 GLY A C 1
ATOM 2183 O O . GLY A 1 283 ? -34.134 14.193 36.119 1.00 28.56 283 GLY A O 1
ATOM 2184 N N . LEU A 1 284 ? -35.693 15.380 35.027 1.00 31.27 284 LEU A N 1
ATOM 2185 C CA . LEU A 1 284 ? -35.450 16.648 35.711 1.00 31.27 284 LEU A CA 1
ATOM 2186 C C . LEU A 1 284 ? -35.611 16.509 37.242 1.00 31.27 284 LEU A C 1
ATOM 2188 O O . LEU A 1 284 ? -36.560 15.866 37.686 1.00 31.27 284 LEU A O 1
ATOM 2192 N N . ALA A 1 285 ? -34.760 17.237 37.981 1.00 25.64 285 ALA A N 1
ATOM 2193 C CA . ALA A 1 285 ? -34.775 17.512 39.431 1.00 25.64 285 ALA A CA 1
ATOM 2194 C C . ALA A 1 285 ? -34.419 16.321 40.358 1.00 25.64 285 ALA A C 1
ATOM 2196 O O . ALA A 1 285 ? -34.895 15.210 40.160 1.00 25.64 285 ALA A O 1
ATOM 2197 N N . ALA A 1 286 ? -33.594 16.466 41.402 1.00 29.91 286 ALA A N 1
ATOM 2198 C CA . ALA A 1 286 ? -33.127 17.633 42.162 1.00 29.91 286 ALA A CA 1
ATOM 2199 C C . ALA A 1 286 ? -31.675 17.445 42.643 1.00 29.91 286 ALA A C 1
ATOM 2201 O O . ALA A 1 286 ? -31.231 16.276 42.716 1.00 29.91 286 ALA A O 1
#

InterPro domains:
  IPR028992 Hedgehog/Intein (Hint) domain [PF13403] (2-119)
  IPR036844 Hint domain superfamily [SSF51294] (1-118)

Foldseek 3Di:
DVPDDFQDWFAFPVRDTFGFNDKFKDKDAQVVCVVVVLQFWKWQAQQLQHRRPLVHTDTDGQQWFFCDPQETERLVLLDDPFRIHGDDGDRMDMDMATDTPAKGWGADSNTTTTGDWPQVCLVNGPCSVVSCVVPVPDDDDHTDHPTHYDHDDDVSVVSSQVSCVSSVHDRDPPLPFAQKEKDWPDFDQDPQQKTKTKIFIAGPSCQQDKFKKFKAKQNHRQDIWIQQCADPVCVVVVRHVRRTIIIDIRPDGDDPPDQIFIWMAGPPPRHTHPDDDRPDDDDDDD

Organism: NCBI:txid2038277

Solvent-accessible surface area (backbone atoms only — not comparable to full-atom values): 16338 Å² total; per-residue (Å²): 114,97,84,70,54,72,62,43,75,44,54,31,74,88,68,48,76,44,47,31,64,37,74,44,36,40,74,44,53,23,78,56,40,74,79,38,62,82,67,39,33,28,36,38,32,52,35,46,83,39,95,60,16,24,65,44,72,43,75,40,49,30,77,46,27,34,54,53,98,79,27,31,31,33,40,57,78,60,53,69,79,70,47,22,29,70,53,88,83,58,75,59,47,75,50,79,39,51,22,44,94,59,40,45,42,31,56,56,56,76,32,43,22,56,37,40,66,57,74,83,53,54,81,74,26,79,55,39,66,56,53,50,70,77,42,68,84,63,75,89,66,82,64,62,72,74,47,58,74,47,91,60,62,71,70,48,53,52,54,45,48,55,40,36,51,72,65,69,43,85,66,76,69,70,80,67,75,36,67,58,44,36,45,67,79,41,77,50,66,50,100,77,17,35,40,36,42,29,31,36,32,37,31,66,62,41,51,75,44,66,32,53,30,30,37,25,47,74,88,40,78,74,48,76,50,56,11,52,41,74,37,78,66,38,33,76,70,66,46,48,81,6,34,24,26,34,76,49,68,48,90,69,58,49,70,82,93,62,90,70,54,78,47,48,22,33,60,90,79,61,51,56,46,62,59,76,76,82,82,68,97,74,72,89,83,134